Protein AF-A0A2A2K674-F1 (afdb_monomer_lite)

Secondary structure (DSSP, 8-state):
-EEEETTEEEE------HHHHHHTT-TTEEEEETTEEEEEEEE--SSTTTT---TTS--SS-PPPP-SPPEEEEEEEEETTEESS--EEEEESSEEEEEEEEEEETTEEEEEEEEEEE-HHHHHHTT-BTEEEESSTTS-EEEEESSTT-SBTTB---SS----------------SHHHHTTS--

InterPro domains:
  IPR002603 ET repeat [PF01684] (2-52)
  IPR002603 ET repeat [PF01684] (73-152)

pLDDT: mean 74.61, std 16.79, range [31.36, 94.31]

Structure (mmCIF, N/CA/C/O backbone):
data_AF-A0A2A2K674-F1
#
_entry.id   AF-A0A2A2K674-F1
#
loop_
_atom_site.group_PDB
_atom_site.id
_atom_site.type_symbol
_atom_site.label_atom_id
_atom_site.label_alt_id
_atom_site.label_comp_id
_atom_site.label_asym_id
_atom_site.label_entity_id
_atom_site.label_seq_id
_atom_site.pdbx_PDB_ins_code
_atom_site.Cartn_x
_atom_site.Cartn_y
_atom_site.Cartn_z
_atom_site.occupancy
_atom_site.B_iso_or_equiv
_atom_site.auth_seq_id
_atom_site.auth_comp_id
_atom_site.auth_asym_id
_atom_site.auth_atom_id
_atom_site.pdbx_PDB_model_num
ATOM 1 N N . MET A 1 1 ? -4.337 -7.411 4.900 1.00 68.56 1 MET A N 1
ATOM 2 C CA . MET A 1 1 ? -4.696 -6.732 6.165 1.00 68.56 1 MET A CA 1
ATOM 3 C C . MET A 1 1 ? -6.140 -6.269 6.109 1.00 68.56 1 MET A C 1
ATOM 5 O O . MET A 1 1 ? -6.647 -6.056 5.014 1.00 68.56 1 MET A O 1
ATOM 9 N N . ALA A 1 2 ? -6.804 -6.181 7.258 1.00 73.88 2 ALA A N 1
ATOM 10 C CA . ALA A 1 2 ? -8.226 -5.899 7.382 1.00 73.88 2 ALA A CA 1
ATOM 11 C C . ALA A 1 2 ? -8.498 -4.968 8.571 1.00 73.88 2 ALA A C 1
ATOM 13 O O . ALA A 1 2 ? -7.909 -5.160 9.633 1.00 73.88 2 ALA A O 1
ATOM 14 N N . THR A 1 3 ? -9.403 -4.006 8.408 1.00 69.06 3 THR A N 1
ATOM 15 C CA . THR A 1 3 ? -9.874 -3.116 9.482 1.00 69.06 3 THR A CA 1
ATOM 16 C C . THR A 1 3 ? -11.343 -2.741 9.279 1.00 69.06 3 THR A C 1
ATOM 18 O O . THR A 1 3 ? -11.908 -3.015 8.218 1.00 69.06 3 THR A O 1
ATOM 21 N N . GLN A 1 4 ? -11.979 -2.141 10.286 1.00 71.88 4 GLN A N 1
ATOM 22 C CA . GLN A 1 4 ? -13.317 -1.568 10.158 1.00 71.88 4 GLN A CA 1
ATOM 23 C C . GLN A 1 4 ? -13.238 -0.047 10.039 1.00 71.88 4 GLN A C 1
ATOM 25 O O . GLN A 1 4 ? -12.690 0.620 10.910 1.00 71.88 4 GLN A O 1
ATOM 30 N N . TYR A 1 5 ? -13.850 0.503 8.994 1.00 64.19 5 TYR A N 1
ATOM 31 C CA . TYR A 1 5 ? -14.025 1.942 8.827 1.00 64.19 5 TYR A CA 1
ATOM 32 C C . TYR A 1 5 ? -15.505 2.254 8.606 1.00 64.19 5 TYR A C 1
ATOM 34 O O . TYR A 1 5 ? -16.136 1.683 7.716 1.00 64.19 5 TYR A O 1
ATOM 42 N N . ASN A 1 6 ? -16.085 3.136 9.428 1.00 69.69 6 ASN A N 1
ATOM 43 C CA . ASN A 1 6 ? -17.517 3.475 9.400 1.00 69.69 6 ASN A CA 1
ATOM 44 C C . ASN A 1 6 ? -18.444 2.238 9.342 1.00 69.69 6 ASN A C 1
ATOM 46 O O . ASN A 1 6 ? -19.411 2.202 8.582 1.00 69.69 6 ASN A O 1
ATOM 50 N N . GLY A 1 7 ? -18.122 1.192 10.113 1.00 67.75 7 GLY A N 1
ATOM 51 C CA . GLY A 1 7 ? -18.890 -0.061 10.160 1.00 67.75 7 GLY A CA 1
ATOM 52 C C . GLY A 1 7 ? -18.749 -0.963 8.926 1.00 67.75 7 GLY A C 1
ATOM 53 O O . GLY A 1 7 ? -19.445 -1.973 8.828 1.00 67.75 7 GLY A O 1
ATOM 54 N N . LYS A 1 8 ? -17.862 -0.628 7.980 1.00 70.62 8 LYS A N 1
ATOM 55 C CA . LYS A 1 8 ? -17.535 -1.461 6.817 1.00 70.62 8 LYS A CA 1
ATOM 56 C C . LYS A 1 8 ? -16.177 -2.125 7.003 1.00 70.62 8 LYS A C 1
ATOM 58 O O . LYS A 1 8 ? -15.209 -1.477 7.390 1.00 70.62 8 LYS A O 1
ATOM 63 N N . LEU A 1 9 ? -16.106 -3.417 6.688 1.00 71.69 9 LEU A N 1
ATOM 64 C CA . LEU A 1 9 ? -14.848 -4.153 6.633 1.00 71.69 9 LEU A CA 1
ATOM 65 C C . LEU A 1 9 ? -14.078 -3.738 5.378 1.00 71.69 9 LEU A C 1
ATOM 67 O O . LEU A 1 9 ? -14.563 -3.938 4.264 1.00 71.69 9 LEU A O 1
ATOM 71 N N . VAL A 1 10 ? -12.877 -3.202 5.562 1.00 73.06 10 VAL A N 1
ATOM 72 C CA . VAL A 1 10 ? -11.967 -2.851 4.472 1.00 73.06 10 VAL A CA 1
ATOM 73 C C . VAL A 1 10 ? -10.756 -3.764 4.528 1.00 73.06 10 VAL A C 1
ATOM 75 O O . VAL A 1 10 ? -10.179 -3.986 5.594 1.00 73.06 10 VAL A O 1
ATOM 78 N N . LYS A 1 11 ? -10.391 -4.319 3.372 1.00 76.06 11 LYS A N 1
ATOM 79 C CA . LYS A 1 11 ? -9.253 -5.221 3.207 1.00 76.06 11 LYS A CA 1
ATOM 80 C C . LYS A 1 11 ? -8.331 -4.706 2.122 1.00 76.06 11 LYS A C 1
ATOM 82 O O . LYS A 1 11 ? -8.781 -4.183 1.109 1.00 76.06 11 LYS A O 1
ATOM 87 N N . SER A 1 12 ? -7.045 -4.915 2.327 1.00 74.69 12 SER A N 1
ATOM 88 C CA . SER A 1 12 ? -6.027 -4.684 1.315 1.00 74.69 12 SER A CA 1
ATOM 89 C C . SER A 1 12 ? -4.990 -5.793 1.345 1.00 74.69 12 SER A C 1
ATOM 91 O O . SER A 1 12 ? -4.747 -6.446 2.371 1.00 74.69 12 SER A O 1
ATOM 93 N N . TYR A 1 13 ? -4.414 -6.037 0.179 1.00 76.38 13 TYR A N 1
ATOM 94 C CA . TYR A 1 13 ? -3.553 -7.173 -0.086 1.00 76.38 13 TYR A CA 1
ATOM 95 C C . TYR A 1 13 ? -2.256 -6.652 -0.672 1.00 76.38 13 TYR A C 1
ATOM 97 O O . TYR A 1 13 ? -2.274 -5.913 -1.650 1.00 76.38 13 TYR A O 1
ATOM 105 N N . HIS A 1 14 ? -1.147 -7.040 -0.055 1.00 74.25 14 HIS A N 1
ATOM 106 C CA . HIS A 1 14 ? 0.179 -6.590 -0.440 1.00 74.25 14 HIS A CA 1
ATOM 107 C C . HIS A 1 14 ? 1.138 -7.761 -0.354 1.00 74.25 14 HIS A C 1
ATOM 109 O O . HIS A 1 14 ? 1.079 -8.558 0.587 1.00 74.25 14 HIS A O 1
ATOM 115 N N . CYS A 1 15 ? 2.062 -7.820 -1.303 1.00 71.25 15 CYS A N 1
ATOM 116 C CA . CYS A 1 15 ? 3.270 -8.603 -1.127 1.00 71.25 15 CYS A CA 1
ATOM 117 C C . CYS A 1 15 ? 4.164 -7.865 -0.129 1.00 71.25 15 CYS A C 1
ATOM 119 O O . CYS A 1 15 ? 4.454 -6.683 -0.317 1.00 71.25 15 CYS A O 1
ATOM 121 N N . ILE A 1 16 ? 4.617 -8.551 0.920 1.00 71.50 16 ILE A N 1
ATOM 122 C CA . ILE A 1 16 ? 5.554 -7.981 1.891 1.00 71.50 16 ILE A CA 1
ATOM 123 C C . ILE A 1 16 ? 6.759 -8.911 2.068 1.00 71.50 16 ILE A C 1
ATOM 125 O O . ILE A 1 16 ? 6.616 -10.127 1.922 1.00 71.50 16 ILE A O 1
ATOM 129 N N . PRO A 1 17 ? 7.949 -8.386 2.408 1.00 70.75 17 PRO A N 1
ATOM 130 C CA . PRO A 1 17 ? 9.104 -9.232 2.682 1.00 70.75 17 PRO A CA 1
ATOM 131 C C . PRO A 1 17 ? 8.842 -10.203 3.844 1.00 70.75 17 PRO A C 1
ATOM 133 O O . PRO A 1 17 ? 8.357 -9.796 4.900 1.00 70.75 17 PRO A O 1
ATOM 136 N N . GLN A 1 18 ? 9.249 -11.470 3.696 1.00 75.50 18 GLN A N 1
ATOM 137 C CA . GLN A 1 18 ? 9.105 -12.507 4.733 1.00 75.50 18 GLN A CA 1
ATOM 138 C C . GLN A 1 18 ? 9.601 -12.094 6.137 1.00 75.50 18 GLN A C 1
ATOM 140 O O . GLN A 1 18 ? 8.931 -12.448 7.112 1.00 75.50 18 GLN A O 1
ATOM 145 N N . PRO A 1 19 ? 10.711 -11.335 6.302 1.00 75.38 19 PRO A N 1
ATOM 146 C CA . PRO A 1 19 ? 11.132 -10.873 7.624 1.00 75.38 19 PRO A CA 1
ATOM 147 C C . PRO A 1 19 ? 10.060 -10.060 8.355 1.00 75.38 19 PRO A C 1
ATOM 149 O O . PRO A 1 19 ? 9.911 -10.219 9.561 1.00 75.38 19 PRO A O 1
ATOM 152 N N . VAL A 1 20 ? 9.264 -9.263 7.634 1.00 75.94 20 VAL A N 1
ATOM 153 C CA . VAL A 1 20 ? 8.166 -8.478 8.220 1.00 75.94 20 VAL A CA 1
ATOM 154 C C . VAL A 1 20 ? 7.100 -9.403 8.801 1.00 75.94 20 VAL A C 1
ATOM 156 O O . VAL A 1 20 ? 6.698 -9.236 9.950 1.00 75.94 20 VAL A O 1
ATOM 159 N N . CYS A 1 21 ? 6.701 -10.434 8.050 1.00 81.06 21 CYS A N 1
ATOM 160 C CA . CYS A 1 21 ? 5.752 -11.440 8.527 1.00 81.06 21 CYS A CA 1
ATOM 161 C C . CYS A 1 21 ? 6.274 -12.192 9.754 1.00 81.06 21 CYS A C 1
ATOM 163 O O . CYS A 1 21 ? 5.505 -12.500 10.660 1.00 81.06 21 CYS A O 1
ATOM 165 N N . LYS A 1 22 ? 7.579 -12.482 9.804 1.00 81.69 22 LYS A N 1
ATOM 166 C CA . LYS A 1 22 ? 8.191 -13.183 10.936 1.00 81.69 22 LYS A CA 1
ATOM 167 C C . LYS A 1 22 ? 8.251 -12.310 12.190 1.00 81.69 22 LYS A C 1
ATOM 169 O O . LYS A 1 22 ? 7.900 -12.792 13.259 1.00 81.69 22 LYS A O 1
ATOM 174 N N . THR A 1 23 ? 8.659 -11.046 12.066 1.00 80.06 23 THR A N 1
ATOM 175 C CA . THR A 1 23 ? 8.726 -10.103 13.197 1.00 80.06 23 THR A CA 1
ATOM 176 C C . THR A 1 23 ? 7.351 -9.820 13.800 1.00 80.06 23 THR A C 1
ATOM 178 O O . THR A 1 23 ? 7.252 -9.604 15.001 1.00 80.06 23 THR A O 1
ATOM 181 N N . LEU A 1 24 ? 6.297 -9.855 12.983 1.00 79.69 24 LEU A N 1
ATOM 182 C CA . LEU A 1 24 ? 4.915 -9.668 13.431 1.00 79.69 24 LEU A CA 1
ATOM 183 C C . LEU A 1 24 ? 4.213 -10.979 13.831 1.00 79.69 24 LEU A C 1
ATOM 185 O O . LEU A 1 24 ? 3.021 -10.951 14.120 1.00 79.69 24 LEU A O 1
ATOM 189 N N . GLU A 1 25 ? 4.918 -12.118 13.824 1.00 84.56 25 GLU A N 1
ATOM 190 C CA . GLU A 1 25 ? 4.366 -13.450 14.144 1.00 84.56 25 GLU A CA 1
ATOM 191 C C . GLU A 1 25 ? 3.170 -13.862 13.254 1.00 84.56 25 GLU A C 1
ATOM 193 O O . GLU A 1 25 ? 2.258 -14.585 13.659 1.00 84.56 25 GLU A O 1
ATOM 198 N N . LEU A 1 26 ? 3.191 -13.415 11.996 1.00 85.88 26 LEU A N 1
ATOM 199 C CA . LEU A 1 26 ? 2.134 -13.609 10.999 1.00 85.88 26 LEU A CA 1
ATOM 200 C C . LEU A 1 26 ? 2.391 -14.777 10.037 1.00 85.88 26 LEU A C 1
ATOM 202 O O . LEU A 1 26 ? 1.638 -14.952 9.087 1.00 85.88 26 LEU A O 1
ATOM 206 N N . ASN A 1 27 ? 3.462 -15.556 10.208 1.00 84.88 27 ASN A N 1
ATOM 207 C CA . ASN A 1 27 ? 3.820 -16.600 9.242 1.00 84.88 27 ASN A CA 1
ATOM 208 C C . ASN A 1 27 ? 2.712 -17.666 9.111 1.00 84.88 27 ASN A C 1
ATOM 210 O O . ASN A 1 27 ? 2.466 -18.411 10.058 1.00 84.88 27 ASN A O 1
ATOM 214 N N . ASN A 1 28 ? 2.064 -17.721 7.939 1.00 83.50 28 ASN A N 1
ATOM 215 C CA . ASN A 1 28 ? 0.872 -18.533 7.666 1.00 83.50 28 ASN A CA 1
ATOM 216 C C . ASN A 1 28 ? -0.217 -18.368 8.741 1.00 83.50 28 ASN A C 1
ATOM 218 O O . ASN A 1 28 ? -0.916 -19.317 9.094 1.00 83.50 28 ASN A O 1
ATOM 222 N N . ASN A 1 29 ? -0.338 -17.152 9.277 1.00 86.12 29 ASN A N 1
ATOM 223 C CA . ASN A 1 29 ? -1.222 -16.822 10.382 1.00 86.12 29 ASN A CA 1
ATOM 224 C C . ASN A 1 29 ? -1.821 -15.418 10.215 1.00 86.12 29 ASN A C 1
ATOM 226 O O . ASN A 1 29 ? -1.288 -14.560 9.504 1.00 86.12 29 ASN A O 1
ATOM 230 N N . CYS A 1 30 ? -2.927 -15.180 10.912 1.00 86.38 30 CYS A N 1
ATOM 231 C CA . CYS A 1 30 ? -3.563 -13.879 11.037 1.00 86.38 30 CYS A CA 1
ATOM 232 C C . CYS A 1 30 ? -3.570 -13.452 12.504 1.00 86.38 30 CYS A C 1
ATOM 234 O O . CYS A 1 30 ? -4.007 -14.215 13.363 1.00 86.38 30 CYS A O 1
ATOM 236 N N . THR A 1 31 ? -3.149 -12.224 12.797 1.00 84.00 31 THR A N 1
ATOM 237 C CA . THR A 1 31 ? -3.254 -11.670 14.152 1.00 84.00 31 THR A CA 1
ATOM 238 C C . THR A 1 31 ? -3.667 -10.207 14.139 1.00 84.00 31 THR A C 1
ATOM 240 O O . THR A 1 31 ? -3.475 -9.491 13.151 1.00 84.00 31 THR A O 1
ATOM 243 N N . THR A 1 32 ? -4.247 -9.767 15.254 1.00 81.44 32 THR A N 1
ATOM 244 C CA . THR A 1 32 ? -4.461 -8.338 15.499 1.00 81.44 32 THR A CA 1
ATOM 245 C C . THR A 1 32 ? -3.132 -7.711 15.869 1.00 81.44 32 THR A C 1
ATOM 247 O O . THR A 1 32 ? -2.406 -8.237 16.717 1.00 81.44 32 THR A O 1
ATOM 250 N N . LEU A 1 33 ? -2.793 -6.597 15.227 1.00 75.56 33 LEU A N 1
ATOM 251 C CA . LEU A 1 33 ? -1.560 -5.897 15.547 1.00 75.56 33 LEU A CA 1
ATOM 252 C C . LEU A 1 33 ? -1.669 -5.359 16.978 1.00 75.56 33 LEU A C 1
ATOM 254 O O . LEU A 1 33 ? -2.657 -4.739 17.364 1.00 75.56 33 LEU A O 1
ATOM 258 N N . THR A 1 34 ? -0.663 -5.619 17.808 1.00 68.62 34 THR A N 1
ATOM 259 C CA . THR A 1 34 ? -0.671 -5.187 19.218 1.00 68.62 34 THR A CA 1
ATOM 260 C C . THR A 1 34 ? -0.667 -3.666 19.358 1.00 68.62 34 THR A C 1
ATOM 262 O O . THR A 1 34 ? -1.176 -3.135 20.341 1.00 68.62 34 THR A O 1
ATOM 265 N N . THR A 1 35 ? -0.135 -2.976 18.354 1.00 67.94 35 THR A N 1
ATOM 266 C CA . THR A 1 35 ? -0.074 -1.517 18.233 1.00 67.94 35 THR A CA 1
ATOM 267 C C . THR A 1 35 ? -1.338 -0.893 17.630 1.00 67.94 35 THR A C 1
ATOM 269 O O . THR A 1 35 ? -1.521 0.316 17.750 1.00 67.94 35 THR A O 1
ATOM 272 N N . ASP A 1 36 ? -2.220 -1.694 17.021 1.00 65.25 36 ASP A N 1
ATOM 273 C CA . ASP A 1 36 ? -3.535 -1.273 16.530 1.00 65.25 36 ASP A CA 1
ATOM 274 C C . ASP A 1 36 ? -4.506 -2.467 16.512 1.00 65.25 36 ASP A C 1
ATOM 276 O O . ASP A 1 36 ? -4.508 -3.287 15.588 1.00 65.25 36 ASP A O 1
ATOM 280 N N . ARG A 1 37 ? -5.341 -2.575 17.554 1.00 66.50 37 ARG A N 1
ATOM 281 C CA . ARG A 1 37 ? -6.275 -3.703 17.722 1.00 66.50 37 ARG A CA 1
ATOM 282 C C . ARG A 1 37 ? -7.426 -3.682 16.720 1.00 66.50 37 ARG A C 1
ATOM 284 O O . ARG A 1 37 ? -8.093 -4.707 16.578 1.00 66.50 37 ARG A O 1
ATOM 291 N N . ASP A 1 38 ? -7.621 -2.573 16.009 1.00 75.31 38 ASP A N 1
ATOM 292 C CA . ASP A 1 38 ? -8.610 -2.466 14.938 1.00 75.31 38 ASP A CA 1
ATOM 293 C C . ASP A 1 38 ? -8.074 -3.022 13.612 1.00 75.31 38 ASP A C 1
ATOM 295 O O . ASP 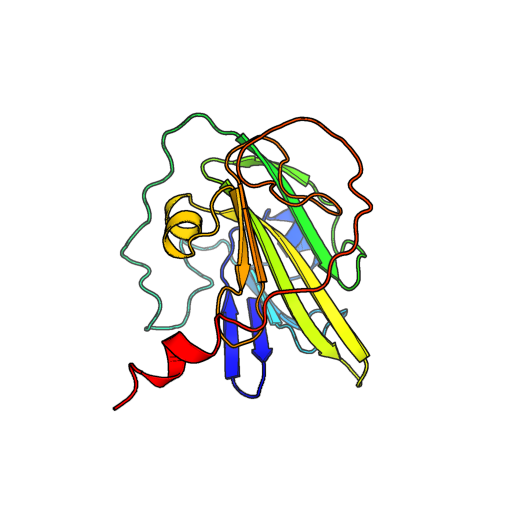A 1 38 ? -8.810 -3.097 12.623 1.00 75.31 38 ASP A O 1
ATOM 299 N N . ILE A 1 39 ? -6.805 -3.447 13.576 1.00 75.12 39 ILE A N 1
ATOM 300 C CA . ILE A 1 39 ? -6.144 -3.965 12.381 1.00 75.12 39 ILE A CA 1
ATOM 301 C C . ILE A 1 39 ? -5.766 -5.427 12.579 1.00 75.12 39 ILE A C 1
ATOM 303 O O . ILE A 1 39 ? -4.951 -5.790 13.426 1.00 75.12 39 ILE A O 1
ATOM 307 N N . THR A 1 40 ? -6.324 -6.278 11.723 1.00 83.56 40 THR A N 1
ATOM 308 C CA . THR A 1 40 ? -5.910 -7.674 11.575 1.00 83.56 40 THR A CA 1
ATOM 309 C C . THR A 1 40 ? -5.012 -7.805 10.353 1.00 83.56 40 THR A C 1
ATOM 311 O O . THR A 1 40 ? -5.424 -7.536 9.221 1.00 83.56 40 THR A O 1
ATOM 314 N N . ALA A 1 41 ? -3.773 -8.231 10.556 1.00 84.56 41 ALA A N 1
ATOM 315 C CA . ALA A 1 41 ? -2.847 -8.546 9.478 1.00 84.56 41 ALA A CA 1
ATOM 316 C C . ALA A 1 41 ? -2.758 -10.064 9.299 1.00 84.56 41 ALA A C 1
ATOM 318 O O . ALA A 1 41 ? -2.941 -10.818 10.248 1.00 84.56 41 ALA A O 1
ATOM 319 N N . CYS A 1 42 ? -2.489 -10.498 8.072 1.00 86.56 42 CYS A N 1
ATOM 320 C CA . CYS A 1 42 ? -2.298 -11.899 7.718 1.00 86.56 42 CYS A CA 1
ATOM 321 C C . CYS A 1 42 ? -1.103 -11.990 6.778 1.00 86.56 42 CYS A C 1
ATOM 323 O O . CYS A 1 42 ? -1.016 -11.181 5.849 1.00 86.56 42 CYS A O 1
ATOM 325 N N . CYS A 1 43 ? -0.236 -12.977 6.981 1.00 87.62 43 CYS A N 1
ATOM 326 C CA . CYS A 1 43 ? 0.752 -13.368 5.985 1.00 87.62 43 CYS A CA 1
ATOM 327 C C . CYS A 1 43 ? 0.604 -14.844 5.645 1.00 87.62 43 CYS A C 1
ATOM 329 O O . CYS A 1 43 ? 0.184 -15.657 6.465 1.00 87.62 43 CYS A O 1
ATOM 331 N N . CYS A 1 44 ? 1.006 -15.192 4.434 1.00 85.88 44 CYS A N 1
ATOM 332 C CA . CYS A 1 44 ? 1.095 -16.568 3.990 1.00 85.88 44 CYS A CA 1
ATOM 333 C C . CYS A 1 44 ? 2.108 -16.669 2.848 1.00 85.88 44 CYS A C 1
ATOM 335 O O . CYS A 1 44 ? 2.353 -15.687 2.143 1.00 85.88 44 CYS A O 1
ATOM 337 N N . ASP A 1 45 ? 2.699 -17.848 2.686 1.00 84.06 45 ASP A N 1
ATOM 338 C CA . ASP A 1 45 ? 3.691 -18.131 1.641 1.00 84.06 45 ASP A CA 1
ATOM 339 C C . ASP A 1 45 ? 3.475 -19.480 0.935 1.00 84.06 45 ASP A C 1
ATOM 341 O O . ASP A 1 45 ? 4.232 -19.835 0.034 1.00 84.06 45 ASP A O 1
ATOM 345 N N . GLY A 1 46 ? 2.421 -20.221 1.297 1.00 79.69 46 GLY A N 1
ATOM 346 C CA . GLY A 1 46 ? 2.184 -21.572 0.782 1.00 79.69 46 GLY A CA 1
ATOM 347 C C . GLY A 1 46 ? 1.804 -21.656 -0.702 1.00 79.69 46 GLY A C 1
ATOM 348 O O . GLY A 1 46 ? 2.026 -22.697 -1.316 1.00 79.69 46 GLY A O 1
ATOM 349 N N . TYR A 1 47 ? 1.207 -20.606 -1.281 1.00 81.25 47 TYR A N 1
ATOM 350 C CA . TYR A 1 47 ? 0.814 -20.535 -2.698 1.00 81.25 47 TYR A CA 1
ATOM 351 C C . TYR A 1 47 ? 0.397 -19.107 -3.102 1.00 81.25 47 TYR A C 1
ATOM 353 O O . TYR A 1 47 ? 0.171 -18.244 -2.254 1.00 81.25 47 TYR A O 1
ATOM 361 N N . ASN A 1 48 ? 0.264 -18.848 -4.407 1.00 76.81 48 ASN A N 1
ATOM 362 C CA . ASN A 1 48 ? -0.163 -17.544 -4.929 1.00 76.81 48 ASN A CA 1
ATOM 363 C C . ASN A 1 48 ? -1.546 -17.145 -4.394 1.00 76.81 48 ASN A C 1
ATOM 365 O O . ASN A 1 48 ? -2.480 -17.941 -4.442 1.00 76.81 48 ASN A O 1
ATOM 369 N N . ASN A 1 49 ? -1.700 -15.892 -3.959 1.00 76.88 49 ASN A N 1
ATOM 370 C CA . ASN A 1 49 ? -2.960 -15.340 -3.440 1.00 76.88 49 ASN A CA 1
ATOM 371 C C . ASN A 1 49 ? -3.511 -16.048 -2.188 1.00 76.88 49 ASN A C 1
ATOM 373 O O . ASN A 1 49 ? -4.695 -15.916 -1.891 1.00 76.88 49 ASN A O 1
ATOM 377 N N . CYS A 1 50 ? -2.678 -16.755 -1.420 1.00 82.44 50 CYS A N 1
ATOM 378 C CA . CYS A 1 50 ? -3.093 -17.481 -0.212 1.00 82.44 50 CYS A CA 1
ATOM 379 C C . CYS A 1 50 ? -3.770 -16.616 0.872 1.00 82.44 50 CYS A C 1
ATOM 381 O O . CYS A 1 50 ? -4.416 -17.147 1.770 1.00 82.44 50 CYS A O 1
ATOM 383 N N . HIS A 1 51 ? -3.630 -15.288 0.803 1.00 78.94 51 HIS A N 1
ATOM 384 C CA . HIS A 1 51 ? -4.239 -14.340 1.737 1.00 78.94 51 HIS A CA 1
ATOM 385 C C . HIS A 1 51 ? -5.617 -13.846 1.268 1.00 78.94 51 HIS A C 1
ATOM 387 O O . HIS A 1 51 ? -6.252 -13.066 1.976 1.00 78.94 51 HIS A O 1
ATOM 393 N N . VAL A 1 52 ? -6.053 -14.216 0.059 1.00 81.19 52 VAL A N 1
ATOM 394 C CA . VAL A 1 52 ? -7.350 -13.830 -0.508 1.00 81.19 52 VAL A CA 1
ATOM 395 C C . VAL A 1 52 ? -8.359 -14.934 -0.214 1.00 81.19 52 VAL A C 1
ATOM 397 O O . VAL A 1 52 ? -8.192 -16.068 -0.652 1.00 81.19 52 VAL A O 1
ATOM 400 N N . THR A 1 53 ? -9.422 -14.595 0.509 1.00 78.06 53 THR A N 1
ATOM 401 C CA . THR A 1 53 ? -10.508 -15.534 0.860 1.00 78.06 53 THR A CA 1
ATOM 402 C C . THR A 1 53 ? -11.855 -15.123 0.260 1.00 78.06 53 THR A C 1
ATOM 404 O O . THR A 1 53 ? -12.834 -15.863 0.308 1.00 78.06 53 THR A O 1
ATOM 407 N N . GLU A 1 54 ? -11.915 -13.929 -0.320 1.00 80.38 54 GLU A N 1
ATOM 408 C CA . GLU A 1 54 ? -13.117 -13.265 -0.788 1.00 80.38 54 GLU A CA 1
ATOM 409 C C . GLU A 1 54 ? -13.385 -13.615 -2.249 1.00 80.38 54 GLU A C 1
ATOM 411 O O . GLU A 1 54 ? -12.610 -13.258 -3.132 1.00 80.38 54 GLU A O 1
ATOM 416 N N . ALA A 1 55 ? -14.541 -14.223 -2.525 1.00 73.81 55 ALA A N 1
ATOM 417 C CA . ALA A 1 55 ? -14.944 -14.588 -3.886 1.00 73.81 55 ALA A CA 1
ATOM 418 C C . ALA A 1 55 ? -15.074 -13.386 -4.845 1.00 73.81 55 ALA A C 1
ATOM 420 O O . ALA A 1 55 ? -15.016 -13.553 -6.059 1.00 73.81 55 ALA A O 1
ATOM 421 N N . ALA A 1 56 ? -15.255 -12.175 -4.307 1.00 73.12 56 ALA A N 1
ATOM 422 C CA . ALA A 1 56 ? -15.334 -10.943 -5.089 1.00 73.12 56 ALA A CA 1
ATOM 423 C C . ALA A 1 56 ? -13.966 -10.462 -5.612 1.00 73.12 56 ALA A C 1
ATOM 425 O O . ALA A 1 56 ? -13.920 -9.637 -6.523 1.00 73.12 56 ALA A O 1
ATOM 426 N N . VAL A 1 57 ? -12.854 -10.954 -5.053 1.00 72.12 57 VAL A N 1
ATOM 427 C CA . VAL A 1 57 ? -11.508 -10.608 -5.518 1.00 72.12 57 VAL A CA 1
ATOM 428 C C . VAL A 1 57 ? -11.130 -11.562 -6.644 1.00 72.12 57 VAL A C 1
ATOM 430 O O . VAL A 1 57 ? -10.973 -12.764 -6.442 1.00 72.12 57 VAL A O 1
ATOM 433 N N . ASN A 1 58 ? -10.973 -11.021 -7.851 1.00 72.38 58 ASN A N 1
ATOM 434 C CA . ASN A 1 58 ? -10.539 -11.806 -8.997 1.00 72.38 58 ASN A CA 1
ATOM 435 C C . ASN A 1 58 ? -9.041 -12.138 -8.869 1.00 72.38 58 ASN A C 1
ATOM 437 O O . ASN A 1 58 ? -8.189 -11.273 -9.053 1.00 72.38 58 ASN A O 1
ATOM 441 N N . THR A 1 59 ? -8.735 -13.400 -8.568 1.00 72.25 59 THR A N 1
ATOM 442 C CA . THR A 1 59 ? -7.365 -13.926 -8.443 1.00 72.25 59 THR A CA 1
ATOM 443 C C . THR A 1 59 ? -6.843 -14.586 -9.723 1.00 72.25 59 THR A C 1
ATOM 445 O O . THR A 1 59 ? -5.679 -14.987 -9.772 1.00 72.25 59 THR A O 1
ATOM 448 N N . THR A 1 60 ? -7.681 -14.712 -10.758 1.00 68.69 60 THR A N 1
ATOM 449 C CA . THR A 1 60 ? -7.340 -15.351 -12.040 1.00 68.69 60 THR A CA 1
ATOM 450 C C . THR A 1 60 ? -6.861 -14.349 -13.089 1.00 68.69 60 THR A C 1
ATOM 452 O O . THR A 1 60 ? -6.061 -14.708 -13.953 1.00 68.69 60 THR A O 1
ATOM 455 N N . ASN A 1 61 ? -7.269 -13.082 -12.984 1.00 63.34 61 ASN A N 1
ATOM 456 C CA . ASN A 1 61 ? -6.694 -11.973 -13.739 1.00 63.34 61 ASN A CA 1
ATOM 457 C C . ASN A 1 61 ? -5.352 -11.578 -13.125 1.00 63.34 61 ASN A C 1
ATOM 459 O O . ASN A 1 61 ? -5.241 -10.628 -12.349 1.00 63.34 61 ASN A O 1
ATOM 463 N N . VAL A 1 62 ? -4.317 -12.334 -13.480 1.00 63.00 62 VAL A N 1
ATOM 464 C CA . VAL A 1 62 ? -2.946 -12.014 -13.099 1.00 63.00 62 VAL A CA 1
ATOM 465 C C . VAL A 1 62 ? -2.559 -10.716 -13.802 1.00 63.00 62 VAL A C 1
ATOM 467 O O . VAL A 1 62 ? -2.481 -10.669 -15.030 1.00 63.00 62 VAL A O 1
ATOM 470 N N . ILE A 1 63 ? -2.324 -9.653 -13.031 1.00 62.59 63 ILE A N 1
ATOM 471 C CA . ILE A 1 63 ? -1.675 -8.455 -13.564 1.00 62.59 63 ILE A CA 1
ATOM 472 C C . ILE A 1 63 ? -0.292 -8.908 -14.045 1.00 62.59 63 ILE A C 1
ATOM 474 O O . ILE A 1 63 ? 0.466 -9.445 -13.231 1.00 62.59 63 ILE A O 1
ATOM 478 N N . PRO A 1 64 ? 0.048 -8.747 -15.339 1.00 61.94 64 PRO A N 1
ATOM 479 C CA . PRO A 1 64 ? 1.344 -9.168 -15.843 1.00 61.94 64 PRO A CA 1
ATOM 480 C C . PRO A 1 64 ? 2.455 -8.546 -15.001 1.00 61.94 64 PRO A C 1
ATOM 482 O O . PRO A 1 64 ? 2.405 -7.352 -14.692 1.00 61.94 64 PRO A O 1
ATOM 485 N N . ALA A 1 65 ? 3.459 -9.347 -14.641 1.00 62.44 65 ALA A N 1
ATOM 486 C CA . ALA A 1 65 ? 4.657 -8.812 -14.011 1.00 62.44 65 ALA A CA 1
ATOM 487 C C . ALA A 1 65 ? 5.226 -7.718 -14.920 1.00 62.44 65 ALA A C 1
ATOM 489 O O . ALA A 1 65 ? 5.378 -7.941 -16.127 1.00 62.44 65 ALA A O 1
ATOM 490 N N . ASN A 1 66 ? 5.505 -6.541 -14.357 1.00 65.75 66 ASN A N 1
ATOM 491 C CA . ASN A 1 66 ? 6.099 -5.460 -15.126 1.00 65.75 66 ASN A CA 1
ATOM 492 C C . ASN A 1 66 ? 7.452 -5.944 -15.669 1.00 65.75 66 ASN A C 1
ATOM 494 O O . ASN A 1 66 ? 8.341 -6.294 -14.899 1.00 65.75 66 ASN A O 1
ATOM 498 N N . GLN A 1 67 ? 7.583 -5.993 -16.994 1.00 65.50 67 GLN A N 1
ATOM 499 C CA . GLN A 1 67 ? 8.797 -6.445 -17.685 1.00 65.50 67 GLN A CA 1
ATOM 500 C C . GLN A 1 67 ? 9.819 -5.308 -17.877 1.00 65.50 67 GLN A C 1
ATOM 502 O O . GLN A 1 67 ? 10.833 -5.494 -18.546 1.00 65.50 67 GLN A O 1
ATOM 507 N N . GLY A 1 68 ? 9.535 -4.108 -17.359 1.00 72.69 68 GLY A N 1
ATOM 508 C CA . GLY A 1 68 ? 10.416 -2.948 -17.459 1.00 72.69 68 GLY A CA 1
ATOM 509 C C . GLY A 1 68 ? 11.617 -2.994 -16.510 1.00 72.69 68 GLY A C 1
ATOM 510 O O . GLY A 1 68 ? 11.756 -3.883 -15.671 1.00 72.69 68 GLY A O 1
ATOM 511 N N . THR A 1 69 ? 12.484 -1.987 -16.631 1.00 84.81 69 THR A N 1
ATOM 512 C CA . THR A 1 69 ? 13.619 -1.784 -15.722 1.00 84.81 69 THR A CA 1
ATOM 513 C C . THR A 1 69 ? 13.115 -1.577 -14.291 1.00 84.81 69 THR A C 1
ATOM 515 O O . THR A 1 69 ? 12.258 -0.712 -14.085 1.00 84.81 69 THR A O 1
ATOM 518 N N . PRO A 1 70 ? 13.633 -2.321 -13.297 1.00 89.25 70 PRO A N 1
ATOM 519 C CA . PRO A 1 70 ? 13.214 -2.139 -11.918 1.00 89.25 70 PRO A CA 1
ATOM 520 C C . PRO A 1 70 ? 13.642 -0.765 -11.395 1.00 89.25 70 PRO A C 1
ATOM 522 O O . PRO A 1 70 ? 14.746 -0.293 -11.677 1.00 89.25 70 PRO A O 1
ATOM 525 N N . ILE A 1 71 ? 12.779 -0.156 -10.586 1.00 91.75 71 ILE A N 1
ATOM 526 C CA . ILE A 1 71 ? 13.104 1.014 -9.762 1.00 91.75 71 ILE A CA 1
ATOM 527 C C . ILE A 1 71 ? 13.403 0.569 -8.333 1.00 91.75 71 ILE A C 1
ATOM 529 O O . ILE A 1 71 ? 13.166 -0.575 -7.957 1.00 91.75 71 ILE A O 1
ATOM 533 N N . THR A 1 72 ? 13.901 1.475 -7.510 1.00 92.19 72 THR A N 1
ATOM 534 C CA . THR A 1 72 ? 14.158 1.226 -6.095 1.00 92.19 72 THR A CA 1
ATOM 535 C C . THR A 1 72 ? 13.063 1.866 -5.254 1.00 92.19 72 THR A C 1
ATOM 537 O O . THR A 1 72 ? 12.863 3.076 -5.348 1.00 92.19 72 THR A O 1
ATOM 540 N N . CYS A 1 73 ? 12.391 1.086 -4.407 1.00 91.88 73 CYS A N 1
ATOM 541 C CA . CYS A 1 73 ? 11.324 1.580 -3.535 1.00 91.88 73 CYS A CA 1
ATOM 542 C C . CYS A 1 73 ? 11.608 1.337 -2.059 1.00 91.88 73 CYS A C 1
ATOM 544 O O . CYS A 1 73 ? 12.256 0.359 -1.673 1.00 91.88 73 CYS A O 1
ATOM 546 N N . TYR A 1 74 ? 11.074 2.241 -1.243 1.00 91.12 74 TYR A N 1
ATOM 547 C CA . TYR A 1 74 ? 11.044 2.114 0.201 1.00 91.12 74 TYR A CA 1
ATOM 548 C C . TYR A 1 74 ? 9.951 1.129 0.618 1.00 91.12 74 TYR A C 1
ATOM 550 O O . TYR A 1 74 ? 8.830 1.197 0.119 1.00 91.12 74 TYR A O 1
ATOM 558 N N . ASN A 1 75 ? 10.269 0.228 1.542 1.00 87.06 75 ASN A N 1
ATOM 559 C CA . ASN A 1 75 ? 9.343 -0.761 2.075 1.00 87.06 75 ASN A CA 1
ATOM 560 C C . ASN A 1 75 ? 9.323 -0.654 3.596 1.00 87.06 75 ASN A C 1
ATOM 562 O O . ASN A 1 75 ? 10.361 -0.757 4.251 1.00 87.06 75 ASN A O 1
ATOM 566 N N . GLY A 1 76 ? 8.147 -0.462 4.178 1.00 86.12 76 GLY A N 1
ATOM 567 C CA . GLY A 1 76 ? 8.036 -0.293 5.621 1.00 86.12 76 GLY A CA 1
ATOM 568 C C . GLY A 1 76 ? 6.600 -0.161 6.088 1.00 86.12 76 GLY A C 1
ATOM 569 O O . GLY A 1 76 ? 5.723 0.243 5.330 1.00 86.12 76 GLY A O 1
ATOM 570 N N . ILE A 1 77 ? 6.377 -0.494 7.356 1.00 83.75 77 ILE A N 1
ATOM 571 C CA . ILE A 1 77 ? 5.076 -0.390 8.014 1.00 83.75 77 ILE A CA 1
ATOM 57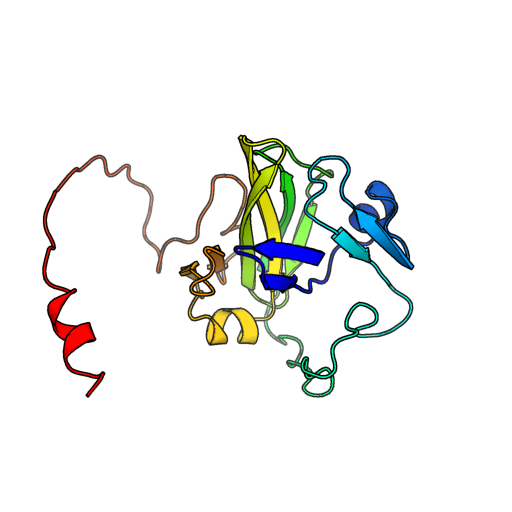2 C C . ILE A 1 77 ? 5.244 0.507 9.233 1.00 83.75 77 ILE A C 1
ATOM 574 O O . ILE A 1 77 ? 6.111 0.257 10.072 1.00 83.75 77 ILE A O 1
ATOM 578 N N . TYR A 1 78 ? 4.422 1.545 9.314 1.00 86.69 78 TYR A N 1
ATOM 579 C CA . TYR A 1 78 ? 4.488 2.585 10.330 1.00 86.69 78 TYR A CA 1
ATOM 580 C C . TYR A 1 78 ? 3.159 2.706 11.050 1.00 86.69 78 TYR A C 1
ATOM 582 O O . TYR A 1 78 ? 2.130 2.813 10.396 1.00 86.69 78 TYR A O 1
ATOM 590 N N . VAL A 1 79 ? 3.184 2.768 12.377 1.00 84.19 79 VAL A N 1
ATOM 591 C CA . VAL A 1 79 ? 2.021 3.115 13.201 1.00 84.19 79 VAL A CA 1
ATOM 592 C C . VAL A 1 79 ? 2.359 4.374 13.983 1.00 84.19 79 VAL A C 1
ATOM 594 O O . VAL A 1 79 ? 3.375 4.422 14.677 1.00 84.19 79 VAL A O 1
ATOM 597 N N . ASN A 1 80 ? 1.544 5.417 13.832 1.00 85.94 80 ASN A N 1
ATOM 598 C CA . ASN A 1 80 ? 1.742 6.735 14.447 1.00 85.94 80 ASN A CA 1
ATOM 599 C C . ASN A 1 80 ? 3.164 7.284 14.242 1.00 85.94 80 ASN A C 1
ATOM 601 O O . ASN A 1 80 ? 3.809 7.768 15.169 1.00 85.94 80 ASN A O 1
ATOM 605 N N . GLY A 1 81 ? 3.689 7.140 13.021 1.00 86.38 81 GLY A N 1
ATOM 606 C CA . GLY A 1 81 ? 5.037 7.587 12.656 1.00 86.38 81 GLY A CA 1
ATOM 607 C C . GLY A 1 81 ? 6.184 6.708 13.169 1.00 86.38 81 GLY A C 1
ATOM 608 O O . GLY A 1 81 ? 7.331 6.946 12.797 1.00 86.38 81 GLY A O 1
ATOM 609 N N . SER A 1 82 ? 5.904 5.662 13.949 1.00 87.19 82 SER A N 1
ATOM 610 C CA . SER A 1 82 ? 6.909 4.702 14.416 1.00 87.19 82 SER A CA 1
ATOM 611 C C . SER A 1 82 ? 6.938 3.464 13.527 1.00 87.19 82 SER A C 1
ATOM 613 O O . SER A 1 82 ? 5.897 2.871 13.252 1.00 87.19 82 SER A O 1
ATOM 615 N N . ALA A 1 83 ? 8.126 3.054 13.084 1.00 86.69 83 ALA A N 1
ATOM 616 C CA . ALA A 1 83 ? 8.277 1.837 12.293 1.00 86.69 83 ALA A CA 1
ATOM 617 C C . ALA A 1 83 ? 7.979 0.598 13.156 1.00 86.69 83 ALA A C 1
ATOM 619 O O . ALA A 1 83 ? 8.566 0.436 14.225 1.00 86.69 83 ALA A O 1
ATOM 620 N N . LEU A 1 84 ? 7.095 -0.287 12.687 1.00 79.88 84 LEU A N 1
ATOM 621 C CA . LEU A 1 84 ? 6.814 -1.568 13.352 1.00 79.88 84 LEU A CA 1
ATOM 622 C C . LEU A 1 84 ? 7.931 -2.593 13.148 1.00 79.88 84 LEU A C 1
ATOM 624 O O . LEU A 1 84 ? 8.128 -3.487 13.965 1.00 79.88 84 LEU A O 1
ATOM 628 N N . VAL A 1 85 ? 8.639 -2.478 12.032 1.00 76.06 85 VAL A N 1
ATOM 629 C CA . VAL A 1 85 ? 9.730 -3.359 11.622 1.00 76.06 85 VAL A CA 1
ATOM 630 C C . VAL A 1 85 ? 10.819 -2.510 10.990 1.00 76.06 85 VAL A C 1
ATOM 632 O O . VAL A 1 85 ? 10.533 -1.427 10.475 1.00 76.06 85 VAL A O 1
ATOM 635 N N . SER A 1 86 ? 12.061 -2.995 10.995 1.00 81.56 86 SER A N 1
ATOM 636 C CA . SER A 1 86 ? 13.143 -2.321 10.279 1.00 81.56 86 SER A CA 1
ATOM 637 C C . SER A 1 86 ? 12.768 -2.176 8.798 1.00 81.56 86 SER A C 1
ATOM 639 O O . SER A 1 86 ? 12.564 -3.194 8.129 1.00 81.56 86 SER A O 1
ATOM 641 N N . PRO A 1 87 ? 12.642 -0.942 8.283 1.00 84.69 87 PRO A N 1
ATOM 642 C CA . PRO A 1 87 ? 12.280 -0.719 6.895 1.00 84.69 87 PRO A CA 1
ATOM 643 C C . PRO A 1 87 ? 13.422 -1.151 5.978 1.00 84.69 87 PRO A C 1
ATOM 645 O O . PRO A 1 87 ? 14.595 -1.150 6.362 1.00 84.69 87 PRO A O 1
ATOM 648 N N . THR A 1 88 ? 13.078 -1.506 4.749 1.00 85.94 88 THR A N 1
ATOM 649 C CA . THR A 1 88 ? 14.035 -1.957 3.741 1.00 85.94 88 THR A CA 1
ATOM 650 C C . THR A 1 88 ? 13.870 -1.171 2.454 1.00 85.94 88 THR A C 1
ATOM 652 O O . THR A 1 88 ? 12.873 -0.492 2.216 1.00 85.94 88 THR A O 1
ATOM 655 N N . VAL A 1 89 ? 14.882 -1.254 1.603 1.00 89.81 89 VAL A N 1
ATOM 656 C CA . VAL A 1 89 ? 14.876 -0.664 0.270 1.00 89.81 89 VAL A CA 1
ATOM 657 C C . VAL A 1 89 ? 15.199 -1.778 -0.712 1.00 89.81 89 VAL A C 1
ATOM 659 O O . VAL A 1 89 ? 16.097 -2.581 -0.456 1.00 89.81 89 VAL A O 1
ATOM 662 N N . GLY A 1 90 ? 14.451 -1.865 -1.808 1.00 86.81 90 GLY A N 1
ATOM 663 C CA . GLY A 1 90 ? 14.580 -2.985 -2.736 1.00 86.81 90 GLY A CA 1
ATOM 664 C C . GLY A 1 90 ? 14.108 -2.668 -4.145 1.00 86.81 90 GLY A C 1
ATOM 665 O O . GLY A 1 90 ? 13.454 -1.652 -4.385 1.00 86.81 90 GLY A O 1
ATOM 666 N N . ALA A 1 91 ? 14.463 -3.562 -5.067 1.00 88.06 91 ALA A N 1
ATOM 667 C CA . ALA A 1 91 ? 14.024 -3.502 -6.452 1.00 88.06 91 ALA A CA 1
ATOM 668 C C . ALA A 1 91 ? 12.501 -3.681 -6.555 1.00 88.06 91 ALA A C 1
ATOM 670 O O . ALA A 1 91 ? 11.912 -4.529 -5.885 1.00 88.06 91 ALA A O 1
ATOM 671 N N . CYS A 1 92 ? 11.886 -2.895 -7.428 1.00 86.69 92 CYS A N 1
ATOM 672 C CA . CYS A 1 92 ? 10.457 -2.830 -7.661 1.00 86.69 92 CYS A CA 1
ATOM 673 C C . CYS A 1 92 ? 10.172 -2.857 -9.162 1.00 86.69 92 CYS A C 1
ATOM 675 O O . CYS A 1 92 ? 10.571 -1.962 -9.907 1.00 86.69 92 CYS A O 1
ATOM 677 N N . TYR A 1 93 ? 9.437 -3.878 -9.593 1.00 86.75 93 TYR A N 1
ATOM 678 C CA . TYR A 1 93 ? 8.927 -4.023 -10.954 1.00 86.75 93 TYR A CA 1
ATOM 679 C C . TYR A 1 93 ? 7.495 -3.473 -11.003 1.00 86.75 93 TYR A C 1
ATOM 681 O O . TYR A 1 93 ? 6.522 -4.210 -11.154 1.00 86.75 93 TYR A O 1
ATOM 689 N N . GLY A 1 94 ? 7.355 -2.164 -10.800 1.00 88.88 94 GLY A N 1
ATOM 690 C CA . GLY A 1 94 ? 6.065 -1.520 -10.564 1.00 88.88 94 GLY A CA 1
ATOM 691 C C . GLY A 1 94 ? 6.206 -0.021 -10.321 1.00 88.88 94 GLY A C 1
ATOM 692 O O . GLY A 1 94 ? 6.964 0.655 -11.016 1.00 88.88 94 GLY A O 1
ATOM 693 N N . GLN A 1 95 ? 5.458 0.493 -9.353 1.00 91.31 95 GLN A N 1
ATOM 694 C CA . GLN A 1 95 ? 5.572 1.857 -8.840 1.00 91.31 95 GLN A CA 1
ATOM 695 C C . GLN A 1 95 ? 5.798 1.803 -7.326 1.00 91.31 95 GLN A C 1
ATOM 697 O O . GLN A 1 95 ? 5.273 0.918 -6.648 1.00 91.31 95 GLN A O 1
ATOM 702 N N . CYS A 1 96 ? 6.569 2.748 -6.787 1.00 92.69 96 CYS A N 1
ATOM 703 C CA . CYS A 1 96 ? 6.630 2.917 -5.341 1.00 92.69 96 CYS A CA 1
ATOM 704 C C . CYS A 1 96 ? 5.277 3.430 -4.874 1.00 92.69 96 CYS A C 1
ATOM 706 O O . CYS A 1 96 ? 4.749 4.377 -5.457 1.00 92.69 96 CYS A O 1
ATOM 708 N N . ALA A 1 97 ? 4.735 2.810 -3.838 1.00 92.25 97 ALA A N 1
ATOM 709 C CA . ALA A 1 97 ? 3.399 3.090 -3.359 1.00 92.25 97 ALA A CA 1
ATOM 710 C C . ALA A 1 97 ? 3.379 3.294 -1.850 1.00 92.25 97 ALA A C 1
ATOM 712 O O . ALA A 1 97 ? 4.177 2.706 -1.110 1.00 92.25 97 ALA A O 1
ATOM 713 N N . SER A 1 98 ? 2.439 4.117 -1.397 1.00 91.75 98 SER A N 1
ATOM 714 C CA . SER A 1 98 ? 2.035 4.161 -0.002 1.00 91.75 98 SER A CA 1
ATOM 715 C C . SER A 1 98 ? 0.529 4.093 0.148 1.00 91.75 98 SER A C 1
ATOM 717 O O . SER A 1 98 ? -0.216 4.583 -0.701 1.00 91.75 98 SER A O 1
ATOM 719 N N . ILE A 1 99 ? 0.088 3.518 1.263 1.00 87.44 99 ILE A N 1
ATOM 720 C CA . ILE A 1 99 ? -1.305 3.576 1.691 1.00 87.44 99 ILE A CA 1
ATOM 721 C C . ILE A 1 99 ? -1.352 3.985 3.153 1.00 87.44 99 ILE A C 1
ATOM 723 O O . ILE A 1 99 ? -0.610 3.454 3.980 1.00 87.44 99 ILE A O 1
ATOM 727 N N . THR A 1 100 ? -2.228 4.938 3.447 1.00 86.31 100 THR A N 1
ATOM 728 C CA . THR A 1 100 ? -2.474 5.479 4.777 1.00 86.31 100 THR A CA 1
ATOM 729 C C . THR A 1 100 ? -3.893 5.153 5.215 1.00 86.31 100 THR A C 1
ATOM 731 O O . THR A 1 100 ? -4.868 5.441 4.514 1.00 86.31 100 THR A O 1
ATOM 734 N N . TYR A 1 101 ? -3.979 4.584 6.409 1.00 80.62 101 TYR A N 1
ATOM 735 C CA . TYR A 1 101 ? -5.194 4.194 7.098 1.00 80.62 101 TYR A CA 1
ATOM 736 C C . TYR A 1 101 ? -5.275 4.992 8.392 1.00 80.62 101 TYR A C 1
ATOM 738 O O . TYR A 1 101 ? -4.385 4.882 9.234 1.00 80.62 101 TYR A O 1
ATOM 746 N N . THR A 1 102 ? -6.345 5.761 8.564 1.00 79.94 102 THR A N 1
ATOM 747 C CA . THR A 1 102 ? -6.597 6.483 9.813 1.00 79.94 102 THR A CA 1
ATOM 748 C C . THR A 1 102 ? -7.809 5.871 10.500 1.00 79.94 102 THR A C 1
ATOM 750 O O . THR A 1 102 ? -8.930 5.961 10.000 1.00 79.94 102 THR A O 1
ATOM 753 N N . THR A 1 103 ? -7.571 5.232 11.639 1.00 74.12 103 THR A N 1
ATOM 754 C CA . THR A 1 103 ? -8.571 4.599 12.505 1.00 74.12 103 THR A CA 1
ATOM 755 C C . THR A 1 103 ? -8.658 5.356 13.836 1.00 74.12 103 THR A C 1
ATOM 757 O O . THR A 1 103 ? -8.062 6.425 14.014 1.00 74.12 103 THR A O 1
ATOM 760 N N . THR A 1 104 ? -9.455 4.855 14.780 1.00 73.31 104 THR A N 1
ATOM 761 C CA . THR A 1 104 ? -9.576 5.440 16.119 1.00 73.31 104 THR A CA 1
ATOM 762 C C . THR A 1 104 ? -9.446 4.342 17.164 1.00 73.31 104 THR A C 1
ATOM 764 O O . THR A 1 104 ? -10.411 3.639 17.440 1.00 73.31 104 THR A O 1
ATOM 767 N N . TYR A 1 105 ? -8.274 4.228 17.786 1.00 70.12 105 TYR A N 1
ATOM 768 C CA . TYR A 1 105 ? -8.016 3.237 18.826 1.00 70.12 105 TYR A CA 1
ATOM 769 C C . TYR A 1 105 ? -8.119 3.888 20.210 1.00 70.12 105 TYR A C 1
ATOM 771 O O . TYR A 1 105 ? -7.438 4.868 20.509 1.00 70.12 105 TYR A O 1
ATOM 779 N N . SER A 1 106 ? -8.987 3.356 21.078 1.00 72.88 106 SER A N 1
ATOM 780 C CA . SER A 1 106 ? -9.244 3.902 22.428 1.00 72.88 106 SER A CA 1
ATOM 781 C C . SER A 1 106 ? -9.641 5.392 22.442 1.00 72.88 106 SER A C 1
ATOM 783 O O . SER A 1 106 ? -9.279 6.138 23.350 1.00 72.88 106 SER A O 1
ATOM 785 N N . GLY A 1 107 ? -10.372 5.843 21.416 1.00 74.31 107 GLY A N 1
ATOM 786 C CA . GLY A 1 107 ? -10.800 7.240 21.273 1.00 74.31 107 GLY A CA 1
ATOM 787 C C . GLY A 1 107 ? -9.705 8.207 20.803 1.00 74.31 107 GLY A C 1
ATOM 788 O O . GLY A 1 107 ? -9.977 9.399 20.683 1.00 74.31 107 GLY A O 1
ATOM 789 N N . GLN A 1 108 ? -8.495 7.716 20.516 1.00 78.88 108 GLN A N 1
ATOM 790 C CA . GLN A 1 108 ? -7.407 8.493 19.922 1.00 78.88 108 GLN A CA 1
ATOM 791 C C . GLN A 1 108 ? -7.237 8.128 18.443 1.00 78.88 108 GLN A C 1
ATOM 793 O O . GLN A 1 108 ? -7.400 6.959 18.085 1.00 78.88 108 GLN A O 1
ATOM 798 N N . PRO A 1 109 ? -6.911 9.094 17.567 1.00 78.25 109 PRO A N 1
ATOM 799 C CA . PRO A 1 109 ? -6.613 8.791 16.175 1.00 78.25 109 PRO A CA 1
ATOM 800 C C . PRO A 1 109 ? -5.390 7.873 16.100 1.00 78.25 109 PRO A C 1
ATOM 802 O O . PRO A 1 109 ? -4.374 8.126 16.748 1.00 78.25 109 PRO A O 1
ATOM 805 N N . ASN A 1 110 ? -5.493 6.817 15.301 1.00 81.19 110 ASN A N 1
ATOM 806 C CA . ASN A 1 110 ? -4.413 5.872 15.062 1.00 81.19 110 ASN A CA 1
ATOM 807 C C . ASN A 1 110 ? -4.138 5.829 13.559 1.00 81.19 110 ASN A C 1
ATOM 809 O O . ASN A 1 110 ? -5.064 5.699 12.764 1.00 81.19 110 ASN A O 1
ATOM 813 N N . THR A 1 111 ? -2.888 6.036 13.153 1.00 84.06 111 THR A N 1
ATOM 814 C CA . THR A 1 111 ? -2.523 6.145 11.733 1.00 84.06 111 THR A CA 1
ATOM 815 C C . THR A 1 111 ? -1.537 5.053 11.357 1.00 84.06 111 THR A C 1
ATOM 817 O O . THR A 1 111 ? -0.396 5.060 11.822 1.00 84.06 111 THR A O 1
ATOM 820 N N . LEU A 1 112 ? -1.956 4.148 10.478 1.00 82.00 112 LEU A N 1
ATOM 821 C CA . LEU A 1 112 ? -1.104 3.149 9.844 1.00 82.00 112 LEU A CA 1
ATOM 822 C C . LEU A 1 112 ? -0.692 3.647 8.456 1.00 82.00 112 LEU A C 1
ATOM 824 O O . LEU A 1 112 ? -1.543 4.002 7.646 1.00 82.00 112 LEU A O 1
ATOM 828 N N . VAL A 1 113 ? 0.604 3.608 8.153 1.00 86.88 113 VAL A N 1
ATOM 829 C CA . VAL A 1 113 ? 1.133 3.870 6.809 1.00 86.88 113 VAL A CA 1
ATOM 830 C C . VAL A 1 113 ? 1.967 2.688 6.354 1.00 86.88 113 VAL A C 1
ATOM 832 O O . VAL A 1 113 ? 2.847 2.219 7.079 1.00 86.88 113 VAL A O 1
ATOM 835 N N . ILE A 1 114 ? 1.711 2.220 5.141 1.00 86.88 114 ILE A N 1
ATOM 836 C CA . ILE A 1 114 ? 2.471 1.144 4.511 1.00 86.88 114 ILE A CA 1
ATOM 837 C C . ILE A 1 114 ? 3.113 1.675 3.251 1.00 86.88 114 ILE A C 1
ATOM 839 O O . ILE A 1 114 ? 2.439 2.288 2.435 1.00 86.88 114 ILE A O 1
ATOM 843 N N . TYR A 1 115 ? 4.406 1.418 3.116 1.00 89.50 115 TYR A N 1
ATOM 844 C CA . TYR A 1 115 ? 5.214 1.708 1.942 1.00 89.50 115 TYR A CA 1
ATOM 845 C C . TYR A 1 115 ? 5.585 0.388 1.280 1.00 89.50 115 TYR A C 1
ATOM 847 O O . TYR A 1 115 ? 6.028 -0.537 1.971 1.00 89.50 115 TYR A O 1
ATOM 855 N N . SER A 1 116 ? 5.391 0.287 -0.032 1.00 88.69 116 SER A N 1
ATOM 856 C CA . SER A 1 116 ? 5.667 -0.941 -0.779 1.00 88.69 116 SER A CA 1
ATOM 857 C C . SER A 1 116 ? 5.883 -0.688 -2.277 1.00 88.69 116 SER A C 1
ATOM 859 O O . SER A 1 116 ? 5.886 0.453 -2.742 1.00 88.69 116 SER A O 1
ATOM 861 N N . CYS A 1 117 ? 6.102 -1.765 -3.030 1.00 87.50 117 CYS A N 1
ATOM 862 C CA . CYS A 1 117 ? 6.076 -1.778 -4.488 1.00 87.50 117 CYS A CA 1
ATOM 863 C C . CYS A 1 117 ? 4.729 -2.328 -4.965 1.00 87.50 117 CYS A C 1
ATOM 865 O O . CYS A 1 117 ? 4.470 -3.518 -4.774 1.00 87.50 117 CYS A O 1
ATOM 867 N N . ASP A 1 118 ? 3.918 -1.501 -5.628 1.00 85.62 118 ASP A N 1
ATOM 868 C CA . ASP A 1 118 ? 2.642 -1.940 -6.198 1.00 85.62 118 ASP A CA 1
ATOM 869 C C . ASP A 1 118 ? 2.716 -2.056 -7.731 1.00 85.62 118 ASP A C 1
ATOM 871 O O . ASP A 1 118 ? 3.460 -1.317 -8.392 1.00 85.62 118 ASP A O 1
ATOM 875 N N . PRO A 1 119 ? 1.938 -2.970 -8.347 1.00 84.75 119 PRO A N 1
ATOM 876 C CA . PRO A 1 119 ? 1.893 -3.094 -9.796 1.00 84.75 119 PRO A CA 1
ATOM 877 C C . PRO A 1 119 ? 1.449 -1.790 -10.464 1.00 84.75 119 PRO A C 1
ATOM 879 O O . PRO A 1 119 ? 0.485 -1.149 -10.047 1.00 84.75 119 PRO A O 1
ATOM 882 N N . THR A 1 120 ? 2.079 -1.444 -11.587 1.00 85.56 120 THR A N 1
ATOM 883 C CA . THR A 1 120 ? 1.737 -0.242 -12.365 1.00 85.56 120 THR A CA 1
ATOM 884 C C . THR A 1 120 ? 0.25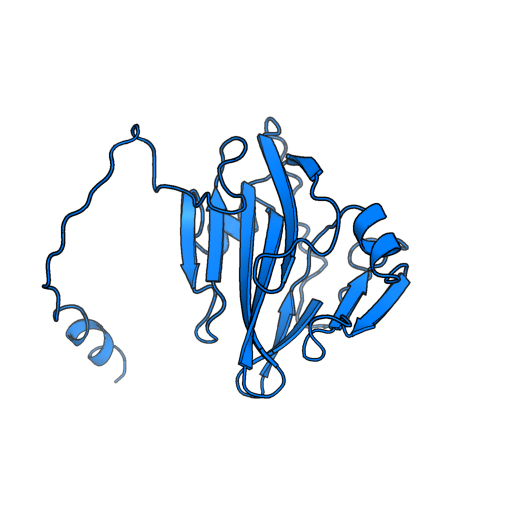0 -0.173 -12.727 1.00 85.56 120 THR A C 1
ATOM 886 O O . THR A 1 120 ? -0.340 0.900 -12.676 1.00 85.56 120 THR A O 1
ATOM 889 N N . ALA A 1 121 ? -0.382 -1.310 -13.036 1.00 81.81 121 ALA A N 1
ATOM 890 C CA . ALA A 1 121 ? -1.809 -1.353 -13.346 1.00 81.81 121 ALA A CA 1
ATOM 891 C C . ALA A 1 121 ? -2.697 -0.937 -12.159 1.00 81.81 121 ALA A C 1
ATOM 893 O O . ALA A 1 121 ? -3.698 -0.259 -12.380 1.00 81.81 121 ALA A O 1
ATOM 894 N N . VAL A 1 122 ? -2.315 -1.273 -10.919 1.00 81.44 122 VAL A N 1
ATOM 895 C CA . VAL A 1 122 ? -3.042 -0.854 -9.708 1.00 81.44 122 VAL A CA 1
ATOM 896 C C . VAL A 1 122 ? -2.970 0.664 -9.573 1.00 81.44 122 VAL A C 1
ATOM 898 O O . VAL A 1 122 ? -4.006 1.328 -9.560 1.00 81.44 122 VAL A O 1
ATOM 901 N N . CYS A 1 123 ? -1.762 1.226 -9.592 1.00 85.88 123 CYS A N 1
ATOM 902 C CA . CYS A 1 123 ? -1.555 2.672 -9.498 1.00 85.88 123 CYS A CA 1
ATOM 903 C C . CYS A 1 123 ? -2.257 3.460 -10.616 1.00 85.88 123 CYS A C 1
ATOM 905 O O . CYS A 1 123 ? -2.836 4.515 -10.352 1.00 85.88 123 CYS A O 1
ATOM 907 N N . ASN A 1 124 ? -2.265 2.929 -11.843 1.00 85.56 124 ASN A N 1
ATOM 908 C CA . ASN A 1 124 ? -2.993 3.521 -12.965 1.00 85.56 124 ASN A CA 1
ATOM 909 C C . ASN A 1 124 ? -4.512 3.464 -12.746 1.00 85.56 124 ASN A C 1
ATOM 911 O O . ASN A 1 124 ? -5.194 4.462 -12.957 1.00 85.56 124 ASN A O 1
ATOM 915 N N . SER A 1 125 ? -5.045 2.317 -12.306 1.00 83.62 125 SER A N 1
ATOM 916 C CA . SER A 1 125 ? -6.488 2.137 -12.085 1.00 83.62 125 SER A CA 1
ATOM 917 C C . SER A 1 125 ? -7.045 3.065 -11.004 1.00 83.62 125 SER A C 1
ATOM 919 O O . SER A 1 125 ? -8.184 3.512 -11.103 1.00 83.62 125 SER A O 1
ATOM 921 N N . LEU A 1 126 ? -6.214 3.408 -10.016 1.00 83.62 126 LEU A N 1
ATOM 922 C CA . LEU A 1 126 ? -6.547 4.340 -8.940 1.00 83.62 126 LEU A CA 1
ATOM 923 C C . LEU A 1 126 ? -6.214 5.801 -9.282 1.00 83.62 126 LEU A C 1
ATOM 925 O O . LEU A 1 126 ? -6.443 6.683 -8.462 1.00 83.62 126 LEU A O 1
ATOM 929 N N . SER A 1 127 ? -5.678 6.077 -10.477 1.00 88.94 127 SER A N 1
ATOM 930 C CA . SER A 1 127 ? -5.221 7.415 -10.892 1.00 88.94 127 SER A CA 1
ATOM 931 C C . SER A 1 127 ? -4.212 8.052 -9.920 1.00 88.94 127 SER A C 1
ATOM 933 O O . SER A 1 127 ? -4.192 9.268 -9.729 1.00 88.94 127 SER A O 1
ATOM 935 N N . LEU A 1 128 ? -3.357 7.225 -9.309 1.00 90.88 128 LEU A N 1
ATOM 936 C CA . LEU A 1 128 ? -2.366 7.643 -8.312 1.00 90.88 128 LEU A CA 1
ATOM 937 C C . LEU A 1 128 ? -0.950 7.781 -8.873 1.00 90.88 128 LEU A C 1
ATOM 939 O O . LEU A 1 128 ? -0.035 8.133 -8.139 1.00 90.88 128 LEU A O 1
ATOM 943 N N . THR A 1 129 ? -0.716 7.483 -10.150 1.00 91.56 129 THR A N 1
ATOM 944 C CA . THR A 1 129 ? 0.636 7.556 -10.715 1.00 91.56 129 THR A CA 1
ATOM 945 C C . THR A 1 129 ? 1.217 8.964 -10.632 1.00 91.56 129 THR A C 1
ATOM 947 O O . THR A 1 129 ? 0.683 9.907 -11.210 1.00 91.56 129 THR A O 1
ATOM 950 N N . ASN A 1 130 ? 2.352 9.067 -9.936 1.00 93.50 130 ASN A N 1
ATOM 951 C CA . ASN A 1 130 ? 3.033 10.314 -9.587 1.00 93.50 130 ASN A CA 1
ATOM 952 C C . ASN A 1 130 ? 2.134 11.301 -8.834 1.00 93.50 130 ASN A C 1
ATOM 954 O O . ASN A 1 130 ? 2.282 12.512 -8.978 1.00 93.50 130 ASN A O 1
ATOM 958 N N . ASN A 1 131 ? 1.196 10.788 -8.044 1.00 92.44 131 ASN A N 1
ATOM 959 C CA . ASN A 1 131 ? 0.247 11.597 -7.303 1.00 92.44 131 ASN A CA 1
ATOM 960 C C . ASN A 1 131 ? -0.172 10.906 -5.997 1.00 92.44 131 ASN A C 1
ATOM 962 O O . ASN A 1 131 ? 0.100 9.725 -5.778 1.00 92.44 131 ASN A O 1
ATOM 966 N N . CYS A 1 132 ? -0.861 11.653 -5.142 1.00 91.44 132 CYS A N 1
ATOM 967 C CA . CYS A 1 132 ? -1.583 11.133 -3.990 1.00 91.44 132 CYS A CA 1
ATOM 968 C C . CYS A 1 132 ? -3.076 11.415 -4.139 1.00 91.44 132 CYS A C 1
ATOM 970 O O . CYS A 1 132 ? -3.478 12.406 -4.749 1.00 91.44 132 CYS A O 1
ATOM 972 N N . GLY A 1 133 ? -3.906 10.574 -3.537 1.00 88.88 133 GLY A N 1
ATOM 973 C CA . GLY A 1 133 ? -5.349 10.748 -3.582 1.00 88.88 133 GLY A CA 1
ATOM 974 C C . GLY A 1 133 ? -6.077 9.859 -2.592 1.00 88.88 133 GLY A C 1
ATOM 975 O O . GLY A 1 133 ? -5.491 8.984 -1.955 1.00 88.88 133 GLY A O 1
ATOM 976 N N . THR A 1 134 ? -7.376 10.102 -2.465 1.00 84.06 134 THR A N 1
ATOM 977 C CA . THR A 1 134 ? -8.291 9.227 -1.734 1.00 84.06 134 THR A CA 1
ATOM 978 C C . THR A 1 134 ? -8.671 8.045 -2.619 1.00 84.06 134 THR A C 1
ATOM 980 O O . THR A 1 134 ? -9.188 8.247 -3.717 1.00 84.06 134 THR A O 1
ATOM 983 N N . ILE A 1 135 ? -8.415 6.825 -2.149 1.00 72.19 135 ILE A N 1
ATOM 984 C CA . ILE A 1 135 ? -8.679 5.576 -2.880 1.00 72.19 135 ILE A CA 1
ATOM 985 C C . ILE A 1 135 ? -10.177 5.229 -2.848 1.00 72.19 135 ILE A C 1
ATOM 987 O O . ILE A 1 135 ? -10.669 4.512 -3.717 1.00 72.19 135 ILE A O 1
ATOM 991 N N . ASP A 1 136 ? -10.932 5.795 -1.905 1.00 66.69 136 ASP A N 1
ATOM 992 C CA . ASP A 1 136 ? -12.385 5.690 -1.838 1.00 66.69 136 ASP A CA 1
ATOM 993 C C . ASP A 1 136 ? -13.031 6.819 -1.003 1.00 66.69 136 ASP A C 1
ATOM 995 O O . ASP A 1 136 ? -12.363 7.700 -0.460 1.00 66.69 136 ASP A O 1
ATOM 999 N N . GLN A 1 137 ? -14.364 6.776 -0.872 1.00 54.97 137 GLN A N 1
ATOM 1000 C CA . GLN A 1 137 ? -15.135 7.651 0.027 1.00 54.97 137 GLN A CA 1
ATOM 1001 C C . GLN A 1 137 ? -14.977 7.288 1.514 1.00 54.97 137 GLN A C 1
ATOM 1003 O O . GLN A 1 137 ? -15.665 7.854 2.364 1.00 54.97 137 GLN A O 1
ATOM 1008 N N . THR A 1 138 ? -14.125 6.318 1.844 1.00 56.50 138 THR A N 1
ATOM 1009 C CA . THR A 1 138 ? -13.951 5.794 3.197 1.00 56.50 138 THR A CA 1
ATOM 1010 C C . THR A 1 138 ? -12.664 6.313 3.853 1.00 56.50 138 THR A C 1
ATOM 1012 O O . THR A 1 138 ? -12.204 5.797 4.859 1.00 56.50 138 THR A O 1
ATOM 1015 N N . GLY A 1 139 ? -12.088 7.400 3.326 1.00 64.06 139 GLY A N 1
ATOM 1016 C CA . GLY A 1 139 ? -10.983 8.116 3.974 1.00 64.06 139 GLY A CA 1
ATOM 1017 C C . GLY A 1 139 ? -9.616 7.445 3.823 1.00 64.06 139 GLY A C 1
ATOM 1018 O O . GLY A 1 139 ? -8.655 7.876 4.461 1.00 64.06 139 GLY A O 1
ATOM 1019 N N . PHE A 1 140 ? -9.504 6.430 2.964 1.00 77.31 140 PHE A N 1
ATOM 1020 C CA . PHE A 1 140 ? -8.239 5.781 2.636 1.00 77.31 140 PHE A CA 1
ATOM 1021 C C . PHE A 1 140 ? -7.493 6.678 1.667 1.00 77.31 140 PHE A C 1
ATOM 1023 O O . PHE A 1 140 ? -8.036 7.066 0.632 1.00 77.31 140 PHE A O 1
ATOM 1030 N N . THR A 1 141 ? -6.245 7.003 1.983 1.00 87.00 141 THR A N 1
ATOM 1031 C CA . THR A 1 141 ? -5.388 7.760 1.068 1.00 87.00 141 THR A CA 1
ATOM 1032 C C . THR A 1 141 ? -4.210 6.913 0.647 1.00 87.00 141 THR A C 1
ATOM 1034 O O . THR A 1 141 ? -3.735 6.063 1.396 1.00 87.00 141 THR A O 1
ATOM 1037 N N . GLY A 1 142 ? -3.729 7.137 -0.563 1.00 89.94 142 GLY A N 1
ATOM 1038 C CA . GLY A 1 142 ? -2.515 6.503 -1.029 1.00 89.94 142 GLY A CA 1
ATOM 1039 C C . GLY A 1 142 ? -1.821 7.338 -2.077 1.00 89.94 142 GLY A C 1
ATOM 1040 O O . GLY A 1 142 ? -2.375 8.309 -2.597 1.00 89.94 142 GLY A O 1
ATOM 1041 N N . CYS A 1 143 ? -0.590 6.954 -2.357 1.00 93.81 143 CYS A N 1
ATOM 1042 C CA . CYS A 1 143 ? 0.269 7.613 -3.318 1.00 93.81 143 CYS A CA 1
ATOM 1043 C C . CYS A 1 143 ? 0.955 6.558 -4.177 1.00 93.81 143 CYS A C 1
ATOM 1045 O O . CYS A 1 143 ? 1.338 5.517 -3.650 1.00 93.81 143 CYS A O 1
ATOM 1047 N N . CYS A 1 144 ? 1.174 6.844 -5.458 1.00 93.75 144 CYS A N 1
ATOM 1048 C CA . CYS A 1 144 ? 2.070 6.050 -6.294 1.00 93.75 144 CYS A CA 1
ATOM 1049 C C . CYS A 1 144 ? 3.065 6.942 -7.033 1.00 93.75 144 CYS A C 1
ATOM 1051 O O . CYS A 1 144 ? 2.789 8.105 -7.324 1.00 93.75 144 CYS A O 1
ATOM 1053 N N . CYS A 1 145 ? 4.220 6.395 -7.397 1.00 94.31 145 CYS A N 1
ATOM 1054 C CA . CYS A 1 145 ? 5.188 7.086 -8.240 1.00 94.31 145 CYS A CA 1
ATOM 1055 C C . CYS A 1 145 ? 6.140 6.125 -8.954 1.00 94.31 145 CYS A C 1
ATOM 1057 O O . CYS A 1 145 ? 6.415 5.019 -8.488 1.00 94.31 145 CYS A O 1
ATOM 1059 N N . ASN A 1 146 ? 6.636 6.541 -10.117 1.00 92.75 146 ASN A N 1
ATOM 1060 C CA . ASN A 1 146 ? 7.373 5.672 -11.039 1.00 92.75 146 ASN A CA 1
ATOM 1061 C C . ASN A 1 146 ? 8.886 5.948 -11.099 1.00 92.75 146 ASN A C 1
ATOM 1063 O O . ASN A 1 146 ? 9.541 5.549 -12.060 1.00 92.75 146 ASN A O 1
ATOM 1067 N N . THR A 1 147 ? 9.445 6.622 -10.093 1.00 92.69 147 THR A N 1
ATOM 1068 C CA . THR A 1 147 ? 10.882 6.920 -9.989 1.00 92.69 147 THR A CA 1
ATOM 1069 C C . THR A 1 147 ? 11.491 6.315 -8.721 1.00 92.69 147 THR A C 1
ATOM 1071 O O . THR A 1 147 ? 10.797 5.773 -7.868 1.00 92.69 147 THR A O 1
ATOM 1074 N N . ASN A 1 148 ? 12.817 6.342 -8.592 1.00 93.12 148 ASN A N 1
ATOM 1075 C CA . ASN A 1 148 ? 13.479 5.766 -7.421 1.00 93.12 148 ASN A CA 1
ATOM 1076 C C . ASN A 1 148 ? 13.142 6.558 -6.149 1.00 93.12 148 ASN A C 1
ATOM 1078 O O . ASN A 1 148 ? 13.307 7.776 -6.126 1.00 93.12 148 ASN A O 1
ATOM 1082 N N . MET A 1 149 ? 12.758 5.858 -5.078 1.00 91.31 149 MET A N 1
ATOM 1083 C CA . MET A 1 149 ? 12.614 6.395 -3.716 1.00 91.31 149 MET A CA 1
ATOM 1084 C C . MET A 1 149 ? 11.681 7.614 -3.605 1.00 91.31 149 MET A C 1
ATOM 1086 O O . MET A 1 149 ? 11.823 8.435 -2.703 1.00 91.31 149 MET A O 1
ATOM 1090 N N . CYS A 1 150 ? 10.707 7.729 -4.507 1.00 93.31 150 CYS A N 1
ATOM 1091 C CA . CYS A 1 150 ? 9.818 8.888 -4.602 1.00 93.31 150 CYS A CA 1
ATOM 1092 C C . CYS A 1 150 ? 8.662 8.893 -3.589 1.00 93.31 150 CYS A C 1
ATOM 1094 O O . CYS A 1 150 ? 7.934 9.878 -3.501 1.00 93.31 150 CYS A O 1
ATOM 1096 N N . VAL A 1 151 ? 8.507 7.815 -2.815 1.00 92.88 151 VAL A N 1
ATOM 1097 C CA . VAL A 1 151 ? 7.541 7.674 -1.720 1.00 92.88 151 VAL A CA 1
ATOM 1098 C C . VAL A 1 151 ? 8.246 7.000 -0.545 1.00 92.88 151 VAL A C 1
ATOM 1100 O O . VAL A 1 151 ? 8.791 5.904 -0.687 1.00 92.88 151 VAL A O 1
ATOM 1103 N N . SER A 1 152 ? 8.283 7.679 0.601 1.00 92.00 152 SER A N 1
ATOM 1104 C CA . SER A 1 152 ? 8.895 7.211 1.855 1.00 92.00 152 SER A CA 1
ATOM 1105 C C . SER A 1 152 ? 8.408 8.081 3.030 1.00 92.00 152 SER A C 1
ATOM 1107 O O . SER A 1 152 ? 7.710 9.069 2.792 1.00 92.00 152 SER A O 1
ATOM 1109 N N . PRO A 1 153 ? 8.739 7.776 4.299 1.00 90.62 153 PRO A N 1
ATOM 1110 C CA . PRO A 1 153 ? 8.421 8.663 5.415 1.00 90.62 153 PRO A CA 1
ATOM 1111 C C . PRO A 1 153 ? 8.910 10.097 5.167 1.00 90.62 153 PRO A C 1
ATOM 1113 O O . PRO A 1 153 ? 10.102 10.342 5.000 1.00 90.62 153 PRO A O 1
ATOM 1116 N N . GLY A 1 154 ? 7.972 11.047 5.117 1.00 85.38 154 GLY A N 1
ATOM 1117 C CA . GLY A 1 154 ? 8.257 12.458 4.827 1.00 85.38 154 GLY A CA 1
ATOM 1118 C C . GLY A 1 154 ? 8.461 12.798 3.345 1.00 85.38 154 GLY A C 1
ATOM 1119 O O . GLY A 1 154 ? 8.697 13.960 3.027 1.00 85.38 154 GLY A O 1
ATOM 1120 N N . THR A 1 155 ? 8.339 11.826 2.437 1.00 89.44 155 THR A N 1
ATOM 1121 C CA . THR A 1 155 ? 8.438 12.025 0.984 1.00 89.44 155 THR A CA 1
ATOM 1122 C C . THR A 1 155 ? 7.145 11.583 0.309 1.00 89.44 155 THR A C 1
ATOM 1124 O O . THR A 1 155 ? 6.768 10.413 0.378 1.00 89.44 155 THR A O 1
ATOM 1127 N N . ILE A 1 156 ? 6.490 12.511 -0.383 1.00 85.75 156 ILE A N 1
ATOM 1128 C CA . ILE A 1 156 ? 5.321 12.244 -1.226 1.00 85.75 156 ILE A CA 1
ATOM 1129 C C . ILE A 1 156 ? 5.694 12.444 -2.702 1.00 85.75 156 ILE A C 1
ATOM 1131 O O . ILE A 1 156 ? 6.590 13.248 -2.988 1.00 85.75 156 ILE A O 1
ATOM 1135 N N . PRO A 1 157 ? 5.022 11.765 -3.650 1.00 81.69 157 PRO A N 1
ATOM 1136 C CA . PRO A 1 157 ? 5.195 12.053 -5.061 1.00 81.69 157 PRO A CA 1
ATOM 1137 C C . PRO A 1 157 ? 4.842 13.509 -5.324 1.00 81.69 157 PRO A C 1
ATOM 1139 O O . PRO A 1 157 ? 3.782 13.984 -4.917 1.00 81.69 157 PRO A O 1
ATOM 1142 N N . SER A 1 158 ? 5.704 14.197 -6.058 1.00 63.59 158 SER A N 1
ATOM 1143 C CA . SER A 1 158 ? 5.307 15.426 -6.728 1.00 63.59 158 SER A CA 1
ATOM 1144 C C . SER A 1 158 ? 4.741 15.062 -8.105 1.00 63.59 158 SER A C 1
ATOM 1146 O O . SER A 1 158 ? 5.375 14.255 -8.802 1.00 63.59 158 SER A O 1
ATOM 1148 N N . PRO A 1 159 ? 3.604 15.640 -8.533 1.00 53.91 159 PRO A N 1
ATOM 1149 C CA . PRO A 1 159 ? 3.140 15.517 -9.906 1.00 53.91 159 PRO A CA 1
ATOM 1150 C C . PRO A 1 159 ? 4.198 16.106 -10.844 1.00 53.91 159 PRO A C 1
ATOM 1152 O O . PRO A 1 159 ? 4.327 17.317 -10.962 1.00 53.91 159 PRO A O 1
ATOM 1155 N N . GLY A 1 160 ? 4.997 15.242 -11.474 1.00 45.00 160 GLY A N 1
ATOM 1156 C CA . GLY A 1 160 ? 5.889 15.590 -12.582 1.00 45.00 160 GLY A CA 1
ATOM 1157 C C . GLY A 1 160 ? 6.867 16.745 -12.321 1.00 45.00 160 GLY A C 1
ATOM 1158 O O . GLY A 1 160 ? 6.690 17.829 -12.853 1.00 45.00 160 GLY A O 1
ATOM 1159 N N . GLY A 1 161 ? 7.929 16.474 -11.559 1.00 43.22 161 GLY A N 1
ATOM 1160 C CA . GLY A 1 161 ? 9.254 17.110 -11.640 1.00 43.22 161 GLY A CA 1
ATOM 1161 C C . GLY A 1 161 ? 9.371 18.618 -11.912 1.00 43.22 161 GLY A C 1
ATOM 1162 O O . GLY A 1 161 ? 9.433 19.040 -13.059 1.00 43.22 161 GLY A O 1
ATOM 1163 N N . SER A 1 162 ? 9.679 19.388 -10.867 1.00 32.69 162 SER A N 1
ATOM 1164 C CA . SER A 1 162 ? 10.848 20.276 -10.895 1.00 32.69 162 SER A CA 1
ATOM 1165 C C . SER A 1 162 ? 11.304 20.579 -9.467 1.00 32.69 162 SER A C 1
ATOM 1167 O O . SE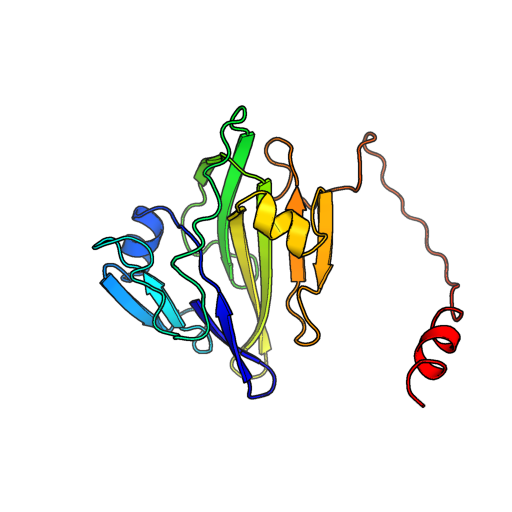R A 1 162 ? 10.490 20.863 -8.597 1.00 32.69 162 SER A O 1
A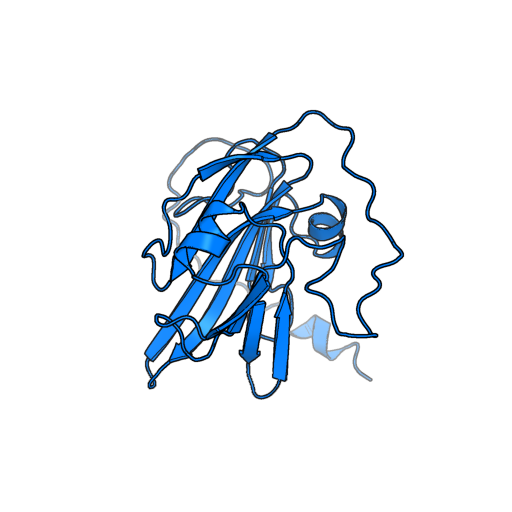TOM 1169 N N . THR A 1 163 ? 12.612 20.435 -9.255 1.00 35.16 163 THR A N 1
ATOM 1170 C CA . THR A 1 163 ? 13.478 21.086 -8.257 1.00 35.16 163 THR A CA 1
ATOM 1171 C C . THR A 1 163 ? 12.821 21.801 -7.073 1.00 35.16 163 THR A C 1
ATOM 1173 O O . THR A 1 163 ? 12.069 22.754 -7.258 1.00 35.16 163 THR A O 1
ATOM 1176 N N . SER A 1 164 ? 13.257 21.417 -5.865 1.00 49.53 164 SER A N 1
ATOM 1177 C CA . SER A 1 164 ? 13.196 22.185 -4.618 1.00 49.53 164 SER A CA 1
ATOM 1178 C C . SER A 1 164 ? 12.950 23.676 -4.823 1.00 49.53 164 SER A C 1
ATOM 1180 O O . SER A 1 164 ? 13.820 24.331 -5.384 1.00 49.53 164 SER A O 1
ATOM 1182 N N . GLN A 1 165 ? 11.856 24.204 -4.275 1.00 37.59 165 GLN A N 1
ATOM 1183 C CA . GLN A 1 165 ? 11.892 25.345 -3.360 1.00 37.59 165 GLN A CA 1
ATOM 1184 C C . GLN A 1 165 ? 10.666 25.312 -2.445 1.00 37.59 165 GLN A C 1
ATOM 1186 O O . GLN A 1 165 ? 9.557 24.986 -2.863 1.00 37.59 165 GLN A O 1
ATOM 1191 N N . LEU A 1 166 ? 10.908 25.640 -1.173 1.00 46.31 166 LEU A N 1
ATOM 1192 C CA . LEU A 1 166 ? 9.891 26.013 -0.199 1.00 46.31 166 LEU A CA 1
ATOM 1193 C C . LEU A 1 166 ? 8.871 26.956 -0.849 1.00 46.31 166 LEU A C 1
ATOM 1195 O O . LEU A 1 166 ? 9.245 28.023 -1.327 1.00 46.31 166 LEU A O 1
ATOM 1199 N N . SER A 1 167 ? 7.589 26.611 -0.777 1.00 39.69 167 SER A N 1
ATOM 1200 C CA . SER A 1 167 ? 6.507 27.542 -1.083 1.00 39.69 167 SER A CA 1
ATOM 1201 C C . SER A 1 167 ? 5.631 27.714 0.152 1.00 39.69 167 SER A C 1
ATOM 1203 O O . SER A 1 167 ? 4.587 27.086 0.305 1.00 39.69 167 SER A O 1
ATOM 1205 N N . LEU A 1 168 ? 6.089 28.585 1.052 1.00 41.56 168 LEU A N 1
ATOM 1206 C CA . LEU A 1 168 ? 5.213 29.317 1.959 1.00 41.56 168 LEU A CA 1
ATOM 1207 C C . LEU A 1 168 ? 4.431 30.328 1.116 1.00 41.56 168 LEU A C 1
ATOM 1209 O O . LEU A 1 168 ? 4.913 31.434 0.890 1.00 41.56 168 LEU A O 1
ATOM 1213 N N . ILE A 1 169 ? 3.237 29.969 0.647 1.00 42.31 169 ILE A N 1
ATOM 1214 C CA . ILE A 1 169 ? 2.239 30.977 0.272 1.00 42.31 169 ILE A CA 1
ATOM 1215 C C . ILE A 1 169 ? 0.835 30.439 0.518 1.00 42.31 169 ILE A C 1
ATOM 1217 O O . ILE A 1 169 ? 0.357 29.512 -0.130 1.00 42.31 169 ILE A O 1
ATOM 1221 N N . ALA A 1 170 ? 0.197 31.061 1.504 1.00 46.69 170 ALA A N 1
ATOM 1222 C CA . ALA A 1 170 ? -1.234 31.057 1.717 1.00 46.69 170 ALA A CA 1
ATOM 1223 C C . ALA A 1 170 ? -1.953 31.697 0.522 1.00 46.69 170 ALA A C 1
ATOM 1225 O O . ALA A 1 170 ? -1.462 32.690 -0.008 1.00 46.69 170 ALA A O 1
ATOM 1226 N N . SER A 1 171 ? -3.123 31.167 0.158 1.00 43.34 171 SER A N 1
ATOM 1227 C CA . SER A 1 171 ? -4.261 31.853 -0.493 1.00 43.34 171 SER A CA 1
ATOM 1228 C C . SER A 1 171 ? -5.376 30.806 -0.641 1.00 43.34 171 SER A C 1
ATOM 1230 O O . SER A 1 171 ? -5.250 29.875 -1.423 1.00 43.34 171 SER A O 1
ATOM 1232 N N . LEU A 1 172 ? -6.349 30.716 0.272 1.00 48.03 172 LEU A N 1
ATOM 1233 C CA . LEU A 1 172 ? -7.653 31.391 0.168 1.00 48.03 172 LEU A CA 1
ATOM 1234 C C . LEU A 1 172 ? -8.110 31.588 -1.286 1.00 48.03 172 LEU A C 1
ATOM 1236 O O . LEU A 1 172 ? -7.546 32.427 -1.979 1.00 48.03 172 LEU A O 1
ATOM 1240 N N . LEU A 1 173 ? -9.173 30.850 -1.649 1.00 41.53 173 LEU A N 1
ATOM 1241 C CA . LEU A 1 173 ? -10.078 30.933 -2.814 1.00 41.53 173 LEU A CA 1
ATOM 1242 C C . LEU A 1 173 ? -10.081 29.633 -3.634 1.00 41.53 173 LEU A C 1
ATOM 1244 O O . LEU A 1 173 ? -9.136 29.373 -4.358 1.00 41.53 173 LEU A O 1
ATOM 1248 N N . ILE A 1 174 ? -11.158 28.843 -3.512 1.00 43.28 174 ILE A N 1
ATOM 1249 C CA . ILE A 1 174 ? -12.023 28.344 -4.608 1.00 43.28 174 ILE A CA 1
ATOM 1250 C C . ILE A 1 174 ? -13.272 27.716 -3.944 1.00 43.28 174 ILE A C 1
ATOM 1252 O O . ILE A 1 174 ? -13.290 26.528 -3.627 1.00 43.28 174 ILE A O 1
ATOM 1256 N N . PRO A 1 175 ? -14.353 28.482 -3.718 1.00 42.81 175 PRO A N 1
ATOM 1257 C CA . PRO A 1 175 ? -15.693 27.932 -3.593 1.00 42.81 175 PRO A CA 1
ATOM 1258 C C . PRO A 1 175 ? -16.355 27.963 -4.978 1.00 42.81 175 PRO A C 1
ATOM 1260 O O . PRO A 1 175 ? -17.180 28.826 -5.236 1.00 42.81 175 PRO A O 1
ATOM 1263 N N . PHE A 1 176 ? -15.961 27.081 -5.905 1.00 40.41 176 PHE A N 1
ATOM 1264 C CA . PHE A 1 176 ? -16.617 27.017 -7.229 1.00 40.41 176 PHE A CA 1
ATOM 1265 C C . PHE A 1 176 ? -16.788 25.616 -7.841 1.00 40.41 176 PHE A C 1
ATOM 1267 O O . PHE A 1 176 ? -17.428 25.496 -8.879 1.00 40.41 176 PHE A O 1
ATOM 1274 N N . LEU A 1 177 ? -16.325 24.536 -7.199 1.00 33.88 177 LEU A N 1
ATOM 1275 C CA . LEU A 1 177 ? -16.510 23.172 -7.734 1.00 33.88 177 LEU A CA 1
ATOM 1276 C C . LEU A 1 177 ? -17.721 22.414 -7.161 1.00 33.88 177 LEU A C 1
ATOM 1278 O O . LEU A 1 177 ? -18.060 21.343 -7.657 1.00 33.88 177 LEU A O 1
ATOM 1282 N N . ILE A 1 178 ? -18.435 22.984 -6.183 1.00 40.81 178 ILE A N 1
ATOM 1283 C CA . ILE A 1 178 ? -19.624 22.346 -5.585 1.00 40.81 178 ILE A CA 1
ATOM 1284 C C . ILE A 1 178 ? -20.840 22.396 -6.537 1.00 40.81 178 ILE A C 1
ATOM 1286 O O . ILE A 1 178 ? -21.701 21.523 -6.472 1.00 40.81 178 ILE A O 1
ATOM 1290 N N . SER A 1 179 ? -20.899 23.337 -7.489 1.00 36.50 179 SER A N 1
ATOM 1291 C CA . SER A 1 179 ? -22.066 23.462 -8.384 1.00 36.50 179 SER A CA 1
ATOM 1292 C C . SER A 1 179 ? -22.143 22.428 -9.508 1.00 36.50 179 SER A C 1
ATOM 1294 O O . SER A 1 179 ? -23.219 22.254 -10.070 1.00 3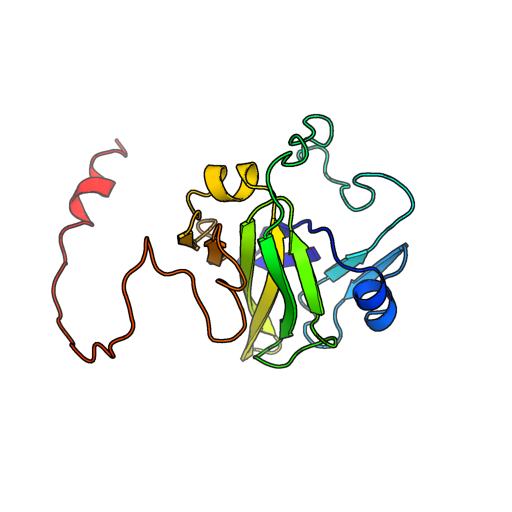6.50 179 SER A O 1
ATOM 1296 N N . VAL A 1 180 ? -21.059 21.718 -9.843 1.00 32.91 180 VAL A N 1
ATOM 1297 C CA . VAL A 1 180 ? -21.102 20.739 -10.947 1.00 32.91 180 VAL A CA 1
ATOM 1298 C C . VAL A 1 180 ? -21.656 19.387 -10.479 1.00 32.91 180 VAL A C 1
ATOM 1300 O O . VAL A 1 180 ? -22.364 18.720 -11.228 1.00 32.91 180 VAL A O 1
ATOM 1303 N N . TYR A 1 181 ? -21.428 19.004 -9.217 1.00 31.36 181 TYR A N 1
ATOM 1304 C CA . TYR A 1 181 ? -21.857 17.695 -8.707 1.00 31.36 181 TYR A CA 1
ATOM 1305 C C . TYR A 1 181 ? -23.365 17.582 -8.428 1.00 31.36 181 TYR A C 1
ATOM 1307 O O . TYR A 1 181 ? -23.894 16.474 -8.439 1.00 31.36 181 TYR A O 1
ATOM 1315 N N . GLN A 1 182 ? -24.088 18.692 -8.230 1.00 33.59 182 GLN A N 1
ATOM 1316 C CA . GLN A 1 182 ? -25.544 18.644 -8.020 1.00 33.59 182 GLN A CA 1
ATOM 1317 C C . GLN A 1 182 ? -26.366 18.499 -9.313 1.00 33.59 182 GLN A C 1
ATOM 1319 O O . GLN A 1 182 ? -27.557 18.216 -9.238 1.00 33.59 182 GLN A O 1
ATOM 1324 N N . LEU A 1 183 ? -25.761 18.646 -10.497 1.00 31.98 183 LEU A N 1
ATOM 1325 C CA . LEU A 1 183 ? -26.480 18.592 -11.780 1.00 31.98 183 LEU A CA 1
ATOM 1326 C C . LEU A 1 183 ? -26.541 17.196 -12.423 1.00 31.98 183 LEU A C 1
ATOM 1328 O O . LEU A 1 183 ? -27.275 17.023 -13.388 1.00 31.98 183 LEU A O 1
ATOM 1332 N N . VAL A 1 184 ? -25.816 16.200 -11.898 1.00 33.28 184 VAL A N 1
ATOM 1333 C CA . VAL A 1 184 ? -25.740 14.841 -12.491 1.00 33.28 184 VAL A CA 1
ATOM 1334 C C . VAL A 1 184 ? -26.529 13.796 -11.681 1.00 33.28 184 VAL A C 1
ATOM 1336 O O . VAL A 1 184 ? -26.475 12.608 -11.968 1.00 33.28 184 VAL A O 1
ATOM 1339 N N . SER A 1 185 ? -27.298 14.224 -10.676 1.00 40.28 185 SER A N 1
ATOM 1340 C CA . SER A 1 185 ? -28.169 13.343 -9.885 1.00 40.28 185 SER A CA 1
ATOM 1341 C C . SER A 1 185 ? -29.635 13.790 -9.937 1.00 40.28 185 SER A C 1
ATOM 1343 O O . SER A 1 185 ? -30.254 14.016 -8.895 1.00 40.28 185 SER A O 1
ATOM 1345 N N . GLN A 1 186 ? -30.182 13.905 -11.149 1.00 41.38 186 GLN A N 1
ATOM 1346 C CA . GLN A 1 186 ? -31.620 13.759 -11.399 1.00 41.38 186 GLN A CA 1
ATOM 1347 C C . GLN A 1 186 ? -31.845 12.561 -12.314 1.00 41.38 186 GLN A C 1
ATOM 1349 O O . GLN A 1 186 ? -31.101 12.459 -13.314 1.00 41.38 186 GLN A O 1
#

Organism: NCBI:txid2018661

Sequence (186 aa):
MATQYNGKLVKSYHCIPQPVCKTLELNNNCTTLTTDRDITACCCDGYNNCHVTEAAVNTTNVIPANQGTPITCYNGIYVNGSALVSPTVGACYGQCASITYTTTYSGQPNTLVIYSCDPTAVCNSLSLTNNCGTIDQTGFTGCCCNTNMCVSPGTIPSPGGSTSQLSLIASLLIPFLISVYQLVSQ

Radius of gyration: 18.11 Å; chains: 1; bounding box: 46×53×40 Å

Foldseek 3Di:
DWFDFPNDIDDDDDDADPVVCVLQVQEQHWDQRPLHNRDIDHDYDPDQPPVDPDPPDDSPPDPPQQPDDWAKWKWFKDKPNHTSDDIDIDTASAWWKKKWDWDADPNHIIIIMGIDHDHNVVCVVQVQELHKDASDPRRMIMHTYDHHHQDDVVHGRHNDDDDDDDDPDDDDDDPDPPVVVVVPPD